Protein AF-A0A964UST4-F1 (afdb_monomer_lite)

Structure (mmCIF, N/CA/C/O backbone):
data_AF-A0A964UST4-F1
#
_entry.id   AF-A0A964UST4-F1
#
loop_
_atom_site.group_PDB
_atom_site.id
_atom_site.type_symbol
_atom_site.label_atom_id
_atom_site.label_alt_id
_atom_site.label_comp_id
_atom_site.label_asym_id
_atom_site.label_entity_id
_atom_site.label_seq_id
_atom_site.pdbx_PDB_ins_code
_atom_site.Cartn_x
_atom_site.Cartn_y
_atom_site.Cartn_z
_atom_site.occupancy
_atom_site.B_iso_or_equiv
_atom_site.auth_seq_id
_atom_site.auth_comp_id
_atom_site.auth_asym_id
_atom_site.auth_atom_id
_atom_site.pdbx_PDB_model_num
ATOM 1 N N . MET A 1 1 ? -45.784 -65.187 23.716 1.00 40.06 1 MET A N 1
ATOM 2 C CA . MET A 1 1 ? -45.275 -64.401 22.572 1.00 40.06 1 MET A CA 1
ATOM 3 C C . MET A 1 1 ? -44.966 -63.008 23.091 1.00 40.06 1 MET A C 1
ATOM 5 O O . MET A 1 1 ? -45.884 -62.306 23.484 1.00 40.06 1 MET A O 1
ATOM 9 N N . CYS A 1 2 ? -43.679 -62.703 23.253 1.00 35.38 2 CYS A N 1
ATOM 10 C CA . CYS A 1 2 ? -43.179 -61.492 23.902 1.00 35.38 2 CYS A CA 1
ATOM 11 C C . CYS A 1 2 ? -43.013 -60.397 22.839 1.00 35.38 2 CYS A C 1
ATOM 13 O O . CYS A 1 2 ? -42.283 -60.609 21.872 1.00 35.38 2 CYS A O 1
ATOM 15 N N . GLY A 1 3 ? -43.731 -59.281 22.977 1.00 37.41 3 GLY A N 1
ATOM 16 C CA . GLY A 1 3 ? -43.619 -58.128 22.085 1.00 37.41 3 GLY A CA 1
ATOM 17 C C . GLY A 1 3 ? -42.464 -57.232 22.521 1.00 37.41 3 GLY A C 1
ATOM 18 O O . GLY A 1 3 ? -42.480 -56.692 23.623 1.00 37.41 3 GLY A O 1
ATOM 19 N N . THR A 1 4 ? -41.455 -57.084 21.669 1.00 39.06 4 THR A N 1
ATOM 20 C CA . THR A 1 4 ? -40.340 -56.157 21.868 1.00 39.06 4 THR A CA 1
ATOM 21 C C . THR A 1 4 ? -40.753 -54.746 21.451 1.00 39.06 4 THR A C 1
ATOM 23 O O . THR A 1 4 ? -40.963 -54.464 20.273 1.00 39.06 4 THR A O 1
ATOM 26 N N . ALA A 1 5 ? -40.857 -53.844 22.428 1.00 39.38 5 ALA A N 1
ATOM 27 C CA . ALA A 1 5 ? -40.959 -52.410 22.192 1.00 39.38 5 ALA A CA 1
ATOM 28 C C . ALA A 1 5 ? -39.599 -51.878 21.708 1.00 39.38 5 ALA A C 1
ATOM 30 O O . ALA A 1 5 ? -38.592 -52.001 22.406 1.00 39.38 5 ALA A O 1
ATOM 31 N N . LYS A 1 6 ? -39.562 -51.303 20.502 1.00 37.41 6 LYS A N 1
ATOM 32 C CA . LYS A 1 6 ? -38.418 -50.527 20.009 1.00 37.41 6 LYS A CA 1
ATOM 33 C C . LYS A 1 6 ? -38.440 -49.159 20.690 1.00 37.41 6 LYS A C 1
ATOM 35 O O . LYS A 1 6 ? -39.370 -48.390 20.475 1.00 37.41 6 LYS A O 1
ATOM 40 N N . ALA A 1 7 ? -37.424 -48.871 21.497 1.00 38.38 7 ALA A N 1
ATOM 41 C CA . ALA A 1 7 ? -37.143 -47.520 21.957 1.00 38.38 7 ALA A CA 1
ATOM 42 C C . ALA A 1 7 ? -36.525 -46.729 20.797 1.00 38.38 7 ALA A C 1
ATOM 44 O O . ALA A 1 7 ? -35.458 -47.080 20.290 1.00 38.38 7 ALA A O 1
ATOM 45 N N . GLU A 1 8 ? -37.231 -45.697 20.354 1.00 34.53 8 GLU A N 1
ATOM 46 C CA . GLU A 1 8 ? -36.751 -44.722 19.385 1.00 34.53 8 GLU A CA 1
ATOM 47 C C . GLU A 1 8 ? -35.846 -43.733 20.130 1.00 34.53 8 GLU A C 1
ATOM 49 O O . GLU A 1 8 ? -36.298 -42.940 20.955 1.00 34.53 8 GLU A O 1
ATOM 54 N N . VAL A 1 9 ? -34.536 -43.855 19.918 1.00 36.28 9 VAL A N 1
ATOM 55 C CA . VAL A 1 9 ? -33.549 -42.928 20.475 1.00 36.28 9 VAL A CA 1
ATOM 56 C C . VAL A 1 9 ? -33.562 -41.685 19.596 1.00 36.28 9 VAL A C 1
ATOM 58 O O . VAL A 1 9 ? -33.057 -41.711 18.475 1.00 36.28 9 VAL A O 1
ATOM 61 N N . ALA A 1 10 ? -34.168 -40.608 20.094 1.00 37.19 10 ALA A N 1
ATOM 62 C CA . ALA A 1 10 ? -34.093 -39.299 19.463 1.00 37.19 10 ALA A CA 1
ATOM 63 C C . ALA A 1 10 ? -32.624 -38.850 19.423 1.00 37.19 10 ALA A C 1
ATOM 65 O O . ALA A 1 10 ? -31.990 -38.665 20.464 1.00 37.19 10 ALA A O 1
ATOM 66 N N . ALA A 1 11 ? -32.078 -38.714 18.216 1.00 34.19 11 ALA A N 1
ATOM 67 C CA . ALA A 1 11 ? -30.772 -38.118 18.002 1.00 34.19 11 ALA A CA 1
ATOM 68 C C . ALA A 1 11 ? -30.837 -36.647 18.434 1.00 34.19 11 ALA A C 1
ATOM 70 O O . ALA A 1 11 ? -31.547 -35.843 17.835 1.00 34.19 11 ALA A O 1
ATOM 71 N N . VAL A 1 12 ? -30.131 -36.309 19.511 1.00 35.19 12 VAL A N 1
ATOM 72 C CA . VAL A 1 12 ? -29.925 -34.920 19.919 1.00 35.19 12 VAL A CA 1
ATOM 73 C C . VAL A 1 12 ? -28.836 -34.358 19.011 1.00 35.19 12 VAL A C 1
ATOM 75 O O . VAL A 1 12 ? -27.665 -34.702 19.166 1.00 35.19 12 VAL A O 1
ATOM 78 N N . GLU A 1 13 ? -29.218 -33.529 18.039 1.00 42.75 13 GLU A N 1
ATOM 79 C CA . GLU A 1 13 ? -28.260 -32.716 17.288 1.00 42.75 13 GLU A CA 1
ATOM 80 C C . GLU A 1 13 ? -27.581 -31.741 18.254 1.00 42.75 13 GLU A C 1
ATOM 82 O O . GLU A 1 13 ? -28.199 -30.826 18.806 1.00 42.75 13 GLU A O 1
ATOM 87 N N . VAL A 1 14 ? -26.293 -31.971 18.501 1.00 41.44 14 VAL A N 1
ATOM 88 C CA . VAL A 1 14 ? -25.451 -31.047 19.256 1.00 41.44 14 VAL A CA 1
ATOM 89 C C . VAL A 1 14 ? -25.086 -29.914 18.306 1.00 41.44 14 VAL A C 1
ATOM 91 O O . VAL A 1 14 ? -24.285 -30.107 17.394 1.00 41.44 14 VAL A O 1
ATOM 94 N N . ALA A 1 15 ? -25.702 -28.748 18.510 1.00 51.62 15 ALA A N 1
ATOM 95 C CA . ALA A 1 15 ? -25.376 -27.537 17.764 1.00 51.62 15 ALA A CA 1
ATOM 96 C C . ALA A 1 15 ? -23.868 -27.268 17.836 1.00 51.62 15 ALA A C 1
ATOM 98 O O . ALA A 1 15 ? -23.247 -27.417 18.896 1.00 51.62 15 ALA A O 1
ATOM 99 N N . THR A 1 16 ? -23.277 -26.864 16.716 1.00 65.25 16 THR A N 1
ATOM 100 C CA . THR A 1 16 ? -21.846 -26.552 16.682 1.00 65.25 16 THR A CA 1
ATOM 101 C C . THR A 1 16 ? -21.537 -25.369 17.608 1.00 65.25 16 THR A C 1
ATOM 103 O O . THR A 1 16 ? -22.414 -24.578 17.979 1.00 65.25 16 THR A O 1
ATOM 106 N N . VAL A 1 17 ? -20.271 -25.229 18.012 1.00 62.88 17 VAL A N 1
ATOM 107 C CA . VAL A 1 17 ? -19.821 -24.078 18.817 1.00 62.88 17 VAL A CA 1
ATOM 108 C C . VAL A 1 17 ? -20.160 -22.762 18.104 1.00 62.88 17 VAL A C 1
ATOM 110 O O . VAL A 1 17 ? -20.607 -21.814 18.745 1.00 62.88 17 VAL A O 1
ATOM 113 N N . GLU A 1 18 ? -20.054 -22.739 16.775 1.00 61.19 18 GLU A N 1
ATOM 114 C CA . GLU A 1 18 ? -20.406 -21.605 15.918 1.00 61.19 18 GLU A CA 1
ATOM 115 C C . GLU A 1 18 ? -21.906 -21.276 15.947 1.00 61.19 18 GLU A C 1
ATOM 117 O O . GLU A 1 18 ? -22.286 -20.117 16.123 1.00 61.19 18 GLU A O 1
ATOM 122 N N . GLU A 1 19 ? -22.782 -22.277 15.850 1.00 64.31 19 GLU A N 1
ATOM 123 C CA . GLU A 1 19 ? -24.234 -22.081 15.948 1.00 64.31 19 GLU A CA 1
ATOM 124 C C . GLU A 1 19 ? -24.656 -21.627 17.346 1.00 64.31 19 GLU A C 1
ATOM 126 O O . GLU A 1 19 ? -25.549 -20.787 17.499 1.00 64.31 19 GLU A O 1
ATOM 131 N N . THR A 1 20 ? -23.996 -22.157 18.374 1.00 63.84 20 THR A N 1
ATOM 132 C CA . THR A 1 20 ? -24.244 -21.790 19.770 1.00 63.84 20 THR A CA 1
ATOM 133 C C . THR A 1 20 ? -23.812 -20.347 20.038 1.00 63.84 20 THR A C 1
ATOM 135 O O . THR A 1 20 ? -24.583 -19.586 20.630 1.00 63.84 20 THR A O 1
ATOM 138 N N . LEU A 1 21 ? -22.640 -19.942 19.536 1.00 63.25 21 LEU A N 1
ATOM 139 C CA . LEU A 1 21 ? -22.138 -18.566 19.590 1.00 63.25 21 LEU A CA 1
ATOM 140 C C . LEU A 1 21 ? -23.032 -17.608 18.804 1.00 63.25 21 LEU A C 1
ATOM 142 O O . LEU A 1 21 ? -23.457 -16.589 19.341 1.00 63.25 21 LEU A O 1
ATOM 146 N N . THR A 1 22 ? -23.388 -17.954 17.567 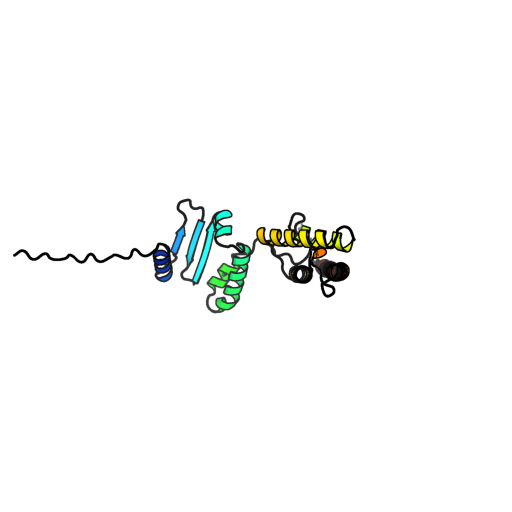1.00 65.31 22 THR A N 1
ATOM 147 C CA . THR A 1 22 ? -24.244 -17.117 16.712 1.00 65.31 22 THR A CA 1
ATOM 148 C C . THR A 1 22 ? -25.611 -16.893 17.348 1.00 65.31 22 THR A C 1
ATOM 150 O O . THR A 1 22 ? -26.147 -15.784 17.303 1.00 65.31 22 THR A O 1
ATOM 153 N N . ARG A 1 23 ? -26.174 -17.927 17.982 1.00 66.94 23 ARG A N 1
ATOM 154 C CA . ARG A 1 23 ? -27.429 -17.816 18.728 1.00 66.94 23 ARG A CA 1
ATOM 155 C C . ARG A 1 23 ? -27.289 -16.853 19.902 1.00 66.94 23 ARG A C 1
ATOM 157 O O . ARG A 1 23 ? -28.091 -15.934 19.994 1.00 66.94 23 ARG A O 1
ATOM 164 N N . HIS A 1 24 ? -26.253 -17.007 20.727 1.00 66.00 24 HIS A N 1
ATOM 165 C CA . HIS A 1 24 ? -26.025 -16.127 21.878 1.00 66.00 24 HIS A CA 1
ATOM 166 C C . HIS A 1 24 ? -25.779 -14.675 21.461 1.00 66.00 24 HIS A C 1
ATOM 168 O O . HIS A 1 24 ? -26.321 -13.772 22.088 1.00 66.00 24 HIS A O 1
ATOM 174 N N . ILE A 1 25 ? -25.049 -14.443 20.369 1.00 65.25 25 ILE A N 1
ATOM 175 C CA . ILE A 1 25 ? -24.835 -13.102 19.809 1.00 65.25 25 ILE A CA 1
ATOM 176 C C . ILE A 1 25 ? -26.165 -12.469 19.373 1.00 65.25 25 ILE A C 1
ATOM 178 O O . ILE A 1 25 ? -26.378 -11.279 19.583 1.00 65.25 25 ILE A O 1
ATOM 182 N N . ARG A 1 26 ? -27.077 -13.250 18.779 1.00 63.69 26 ARG A N 1
ATOM 183 C CA . ARG A 1 26 ? -28.372 -12.745 18.290 1.00 63.69 26 ARG A CA 1
ATOM 184 C C . ARG A 1 26 ? -29.415 -12.545 19.387 1.00 63.69 26 ARG A C 1
ATOM 186 O O . ARG A 1 26 ? -30.311 -11.729 19.200 1.00 63.69 26 ARG A O 1
ATOM 193 N N . THR A 1 27 ? -29.343 -13.306 20.477 1.00 66.38 27 THR A N 1
ATOM 194 C CA . THR A 1 27 ? -30.353 -13.290 21.549 1.00 66.38 27 THR A CA 1
ATOM 195 C C . THR A 1 27 ? -29.900 -12.565 22.812 1.00 66.38 27 THR A C 1
ATOM 197 O O . THR A 1 27 ? -30.658 -12.525 23.776 1.00 66.38 27 THR A O 1
ATOM 200 N N . ALA A 1 28 ? -28.676 -12.038 22.859 1.00 61.22 28 ALA A N 1
ATOM 201 C CA . ALA A 1 28 ? -28.192 -11.325 24.032 1.00 61.22 28 ALA A CA 1
ATOM 202 C C . ALA A 1 28 ? -28.992 -10.028 24.249 1.00 61.22 28 ALA A C 1
ATOM 204 O O . ALA A 1 28 ? -28.977 -9.124 23.417 1.00 61.22 28 ALA A O 1
ATOM 205 N N . GLU A 1 29 ? -29.661 -9.922 25.400 1.00 66.94 29 GLU A N 1
ATOM 206 C CA . GLU A 1 29 ? -30.373 -8.708 25.838 1.00 66.94 29 GLU A CA 1
ATOM 207 C C . GLU A 1 29 ? -29.419 -7.611 26.362 1.00 66.94 29 GLU A C 1
ATOM 209 O O . GLU A 1 29 ? -29.850 -6.525 26.744 1.00 66.94 29 GLU A O 1
ATOM 214 N N . GLY A 1 30 ? -28.109 -7.876 26.373 1.00 75.38 30 GLY A N 1
ATOM 215 C CA . GLY A 1 30 ? -27.072 -6.983 26.879 1.00 75.38 30 GLY A CA 1
ATOM 216 C C . GLY A 1 30 ? -25.718 -7.211 26.199 1.00 75.38 30 GLY A C 1
ATOM 217 O O . GLY A 1 30 ? -25.617 -8.030 25.284 1.00 75.38 30 GLY A O 1
ATOM 218 N N . PRO A 1 31 ? -24.667 -6.480 26.612 1.00 83.19 31 PRO A N 1
ATOM 219 C CA . PRO A 1 31 ? -23.341 -6.645 26.035 1.00 83.19 31 PRO A CA 1
ATOM 220 C C . PRO A 1 31 ? -22.804 -8.062 26.287 1.00 83.19 31 PRO A C 1
ATOM 222 O O . PRO A 1 31 ? -22.807 -8.541 27.421 1.00 83.19 31 PRO A O 1
ATOM 225 N N . LEU A 1 32 ? -22.331 -8.718 25.228 1.00 88.25 32 LEU A N 1
ATOM 226 C CA . LEU A 1 32 ? -21.769 -10.066 25.280 1.00 88.25 32 LEU A CA 1
ATOM 227 C C . LEU A 1 32 ? -20.246 -9.987 25.178 1.00 88.25 32 LEU A C 1
ATOM 229 O O . LEU A 1 32 ? -19.721 -9.555 24.153 1.00 88.25 32 LEU A O 1
ATOM 233 N N . LEU A 1 33 ? -19.548 -10.424 26.227 1.00 89.25 33 LEU A N 1
ATOM 234 C CA . LEU A 1 33 ? -18.093 -10.557 26.238 1.00 89.25 33 LEU A CA 1
ATOM 235 C C . LEU A 1 33 ? -17.700 -12.014 25.982 1.00 89.25 33 LEU A C 1
ATOM 237 O O . LEU A 1 33 ? -18.098 -12.910 26.724 1.00 89.25 33 LEU A O 1
ATOM 241 N N . ILE A 1 34 ? -16.883 -12.230 24.959 1.00 90.12 34 ILE A N 1
ATOM 242 C CA . ILE A 1 34 ? -16.237 -13.505 24.653 1.00 90.12 34 ILE A CA 1
ATOM 243 C C . ILE A 1 34 ? -14.740 -13.281 24.837 1.00 90.12 34 ILE A C 1
ATOM 245 O O . ILE A 1 34 ? -14.183 -12.389 24.208 1.00 90.12 34 ILE A O 1
ATOM 249 N N . ALA A 1 35 ? -14.090 -14.062 25.693 1.00 93.25 35 ALA A N 1
ATOM 250 C CA . ALA A 1 35 ? -12.653 -13.965 25.931 1.00 93.25 35 ALA A CA 1
ATOM 251 C C . ALA A 1 35 ? -12.004 -15.342 25.819 1.00 93.25 35 ALA A C 1
ATOM 253 O O . ALA A 1 35 ? -12.608 -16.353 26.191 1.00 93.25 35 ALA A O 1
ATOM 254 N N . LEU A 1 36 ? -10.773 -15.375 25.313 1.00 90.12 36 LEU A N 1
ATOM 255 C CA . LEU A 1 36 ? -9.953 -16.577 25.357 1.00 90.12 36 LEU A CA 1
ATOM 256 C C . LEU A 1 36 ? -9.571 -16.892 26.815 1.00 90.12 36 LEU A C 1
ATOM 258 O O . LEU A 1 36 ? -9.391 -15.963 27.608 1.00 90.12 36 LEU A O 1
ATOM 262 N N . PRO A 1 37 ? -9.430 -18.178 27.196 1.00 91.38 37 PRO A N 1
ATOM 263 C CA . PRO A 1 37 ? -9.112 -18.556 28.576 1.00 91.38 37 PRO A CA 1
ATOM 264 C C . PRO A 1 37 ? -7.801 -17.963 29.109 1.00 91.38 37 PRO A C 1
ATOM 266 O O . PRO A 1 37 ? -7.662 -17.763 30.312 1.00 91.38 37 PRO A O 1
ATOM 269 N N . ASP A 1 38 ? -6.847 -17.689 28.220 1.00 91.94 38 ASP A N 1
ATOM 270 C CA . ASP A 1 38 ? -5.546 -17.092 28.530 1.00 91.94 38 ASP A CA 1
ATOM 271 C C . ASP A 1 38 ? -5.554 -15.553 28.491 1.00 91.94 38 ASP A C 1
ATOM 273 O O . ASP A 1 38 ? -4.515 -14.930 28.699 1.00 91.94 38 ASP A O 1
ATOM 277 N N . LEU A 1 39 ? -6.716 -14.940 28.231 1.00 89.44 39 LEU A N 1
ATOM 278 C CA . LEU A 1 39 ? -6.906 -13.496 28.072 1.00 89.44 39 LEU A CA 1
ATOM 279 C C . LEU A 1 39 ? -6.047 -12.869 26.962 1.00 89.44 39 LEU A C 1
ATOM 281 O O . LEU A 1 39 ? -5.893 -11.649 26.922 1.00 89.44 39 LEU A O 1
ATOM 285 N N . SER A 1 40 ? -5.529 -13.677 26.033 1.00 92.25 40 SER A N 1
ATOM 286 C CA . SER A 1 40 ? -4.780 -13.177 24.875 1.00 92.25 40 SER A CA 1
ATOM 287 C C . SER A 1 40 ? -5.667 -12.430 23.878 1.00 92.25 40 SER A C 1
ATOM 289 O O . SER A 1 40 ? -5.159 -11.681 23.048 1.00 92.25 40 SER A O 1
ATOM 291 N N . GLY A 1 41 ? -6.989 -12.589 23.979 1.00 93.50 41 GLY A N 1
ATOM 292 C CA . GLY A 1 41 ? -7.955 -11.941 23.111 1.00 93.50 41 GLY A CA 1
ATOM 293 C C . GLY A 1 41 ? -9.363 -11.916 23.689 1.00 93.50 41 GLY A C 1
ATOM 294 O O . GLY A 1 41 ? -9.770 -12.812 24.434 1.00 93.50 41 GLY A O 1
ATOM 295 N N . ALA A 1 42 ? -10.114 -10.879 23.333 1.00 94.44 42 ALA A N 1
ATOM 296 C CA . ALA A 1 42 ? -11.497 -10.681 23.719 1.00 94.44 42 ALA A CA 1
ATOM 297 C C . ALA A 1 42 ? -12.292 -9.916 22.650 1.00 94.44 42 ALA A C 1
ATOM 299 O O . ALA A 1 42 ? -11.783 -9.012 21.985 1.00 94.44 42 ALA A O 1
ATOM 300 N N . LEU A 1 43 ? -13.573 -10.260 22.539 1.00 93.31 43 LEU A N 1
ATOM 301 C CA . LEU A 1 43 ? -14.585 -9.619 21.712 1.00 93.31 43 LEU A CA 1
ATOM 302 C C . LEU A 1 43 ? -15.757 -9.199 22.605 1.00 93.31 43 LEU A C 1
ATOM 304 O O . LEU A 1 43 ? -16.383 -10.037 23.250 1.00 93.31 43 LEU A O 1
ATOM 308 N N . LEU A 1 44 ? -16.083 -7.911 22.612 1.00 91.44 44 LEU A N 1
ATOM 309 C CA . LEU A 1 44 ? -17.258 -7.359 23.277 1.00 91.44 44 LEU A CA 1
ATOM 310 C C . LEU A 1 44 ? -18.276 -6.921 22.225 1.00 91.44 44 LEU A C 1
ATOM 312 O O . LEU A 1 44 ? -18.081 -5.897 21.575 1.00 91.44 44 LEU A O 1
ATOM 316 N N . VAL A 1 45 ? -19.374 -7.658 22.077 1.00 88.44 45 VAL A N 1
ATOM 317 C CA . VAL A 1 45 ? -20.504 -7.270 21.221 1.00 88.44 45 VAL A CA 1
ATOM 318 C C . VAL A 1 45 ? -21.437 -6.366 22.018 1.00 88.44 45 VAL A C 1
ATOM 320 O O . VAL A 1 45 ? -21.902 -6.745 23.094 1.00 88.44 45 VAL A O 1
ATOM 323 N N . THR A 1 46 ? -21.714 -5.166 21.510 1.00 84.81 46 THR A N 1
ATOM 324 C CA . THR A 1 46 ? -22.570 -4.185 22.184 1.00 84.81 46 THR A CA 1
ATOM 325 C C . THR A 1 46 ? -23.993 -4.218 21.633 1.00 84.81 46 THR A C 1
ATOM 327 O O . THR A 1 46 ? -24.235 -4.523 20.465 1.00 84.81 46 THR A O 1
ATOM 330 N N . HIS A 1 47 ? -24.956 -3.829 22.468 1.00 80.25 47 HIS A N 1
ATOM 331 C CA . HIS A 1 47 ? -26.356 -3.666 22.062 1.00 80.25 47 HIS A CA 1
ATOM 332 C C . HIS A 1 47 ? -26.565 -2.485 21.093 1.00 80.25 47 HIS A C 1
ATOM 334 O O . HIS A 1 47 ? -27.623 -2.349 20.487 1.00 80.25 47 HIS A O 1
ATOM 340 N N . GLU A 1 48 ? -25.553 -1.631 20.921 1.00 77.31 48 GLU A N 1
ATOM 341 C CA . GLU A 1 48 ? -25.590 -0.472 20.028 1.00 77.31 48 GLU A CA 1
ATOM 342 C C . GLU A 1 48 ? -25.180 -0.812 18.582 1.00 77.31 48 GLU A C 1
ATOM 344 O O . GLU A 1 48 ? -25.084 0.078 17.730 1.00 77.31 48 GLU A O 1
ATOM 349 N N . GLY A 1 49 ? -24.960 -2.099 18.288 1.00 78.38 49 GLY A N 1
ATOM 350 C CA . GLY A 1 49 ? -24.708 -2.597 16.937 1.00 78.38 49 GLY A CA 1
ATOM 351 C C . GLY A 1 49 ? -23.258 -2.452 16.476 1.00 78.38 49 GLY A C 1
ATOM 352 O O . GLY A 1 49 ? -23.011 -2.312 15.278 1.00 78.38 49 GLY A O 1
ATOM 353 N N . TYR A 1 50 ? -22.304 -2.470 17.408 1.00 85.06 50 TYR A N 1
ATOM 354 C CA . TYR A 1 50 ? -20.875 -2.580 17.115 1.00 85.06 50 TYR A CA 1
ATOM 355 C C . TYR A 1 50 ? -20.211 -3.596 18.046 1.00 85.06 50 TYR A C 1
ATOM 357 O O . TYR A 1 50 ? -20.804 -4.034 19.031 1.00 85.06 50 TYR A O 1
ATOM 365 N N . ALA A 1 51 ? -18.974 -3.974 17.738 1.00 90.12 51 ALA A N 1
ATOM 366 C CA . ALA A 1 51 ? -18.168 -4.805 18.616 1.00 90.12 51 ALA A CA 1
ATOM 367 C C . ALA A 1 51 ? -16.797 -4.167 18.853 1.00 90.12 51 ALA A C 1
ATOM 369 O O . ALA A 1 51 ? -16.280 -3.465 17.984 1.00 90.12 51 ALA A O 1
ATOM 370 N N . LEU A 1 52 ? -16.232 -4.397 20.036 1.00 91.19 52 LEU A N 1
ATOM 371 C CA . LEU A 1 52 ? -14.855 -4.053 20.368 1.00 91.19 52 LEU A CA 1
ATOM 372 C C . LEU A 1 52 ? -14.027 -5.326 20.402 1.00 91.19 52 LEU A C 1
ATOM 374 O O . LEU A 1 52 ? -14.440 -6.319 20.997 1.00 91.19 52 LEU A O 1
ATOM 378 N N . LEU A 1 53 ? -12.856 -5.268 19.788 1.00 93.12 53 LEU A N 1
ATOM 379 C CA . LEU A 1 53 ? -11.881 -6.342 19.793 1.00 93.12 53 LEU A CA 1
ATOM 380 C C . LEU A 1 53 ? -10.632 -5.852 20.531 1.00 93.12 53 LEU A C 1
ATOM 382 O O . LEU A 1 53 ? -10.184 -4.729 20.300 1.00 93.12 53 LEU A O 1
ATOM 386 N N . ALA A 1 54 ? -10.090 -6.673 21.422 1.00 92.06 54 ALA A N 1
ATOM 387 C CA . ALA A 1 54 ? -8.861 -6.385 22.152 1.00 92.06 54 ALA A CA 1
ATOM 388 C C . ALA A 1 54 ? -8.055 -7.671 22.333 1.00 92.06 54 ALA A C 1
ATOM 390 O O . ALA A 1 54 ? -8.638 -8.746 22.441 1.00 92.06 54 ALA A O 1
ATOM 391 N N . GLY A 1 55 ? -6.731 -7.576 22.390 1.00 91.62 55 GLY A N 1
ATOM 392 C CA . GLY A 1 55 ? -5.869 -8.736 22.581 1.00 91.62 55 GLY A CA 1
ATOM 393 C C . GLY A 1 55 ? -4.401 -8.417 22.348 1.00 91.62 55 GLY A C 1
ATOM 394 O O . GLY A 1 55 ? -4.020 -7.251 22.262 1.00 91.62 55 GLY A O 1
ATOM 395 N N . THR A 1 56 ? -3.595 -9.468 22.258 1.00 89.19 56 THR A N 1
ATOM 396 C CA . THR A 1 56 ? -2.204 -9.407 21.802 1.00 89.19 56 THR A CA 1
ATOM 397 C C . THR A 1 56 ? -2.136 -9.077 20.310 1.00 89.19 56 THR A C 1
ATOM 399 O O . THR A 1 56 ? -3.108 -9.296 19.586 1.00 89.19 56 THR A O 1
ATOM 402 N N . ASP A 1 57 ? -0.975 -8.618 19.834 1.00 81.69 57 ASP A N 1
ATOM 403 C CA . ASP A 1 57 ? -0.752 -8.338 18.406 1.00 81.69 57 ASP A CA 1
ATOM 404 C C . ASP A 1 57 ? -1.081 -9.566 17.547 1.00 81.69 57 ASP A C 1
ATOM 406 O O . ASP A 1 57 ? -1.893 -9.486 16.634 1.00 81.69 57 ASP A O 1
ATOM 410 N N . ALA A 1 58 ? -0.598 -10.747 17.951 1.00 85.38 58 ALA A N 1
ATOM 411 C CA . ALA A 1 58 ? -0.911 -12.001 17.270 1.00 85.38 58 ALA A CA 1
ATOM 412 C C . ALA A 1 58 ? -2.424 -12.271 17.186 1.00 85.38 58 ALA A C 1
ATOM 414 O O . ALA A 1 58 ? -2.910 -12.732 16.156 1.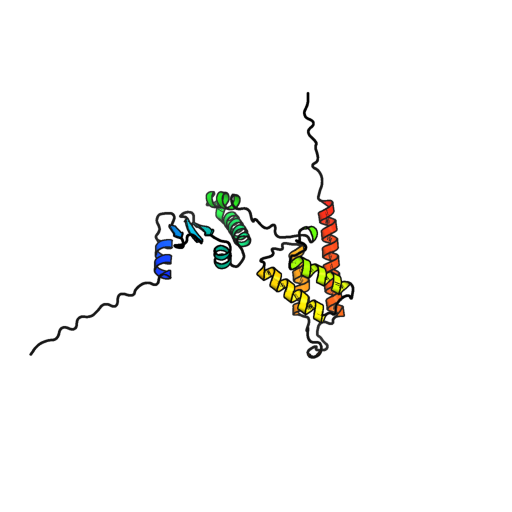00 85.38 58 ALA A O 1
ATOM 415 N N . PHE A 1 59 ? -3.192 -11.992 18.242 1.00 90.00 59 PHE A N 1
ATOM 416 C CA . PHE A 1 59 ? -4.645 -12.167 18.212 1.00 90.00 59 PHE A CA 1
ATOM 417 C C . PHE A 1 59 ? -5.329 -11.159 17.278 1.00 90.00 59 PHE A C 1
ATOM 419 O O . PHE A 1 59 ? -6.242 -11.531 16.532 1.00 90.00 59 PHE A O 1
ATOM 426 N N . LEU A 1 60 ? -4.896 -9.896 17.309 1.00 86.62 60 LEU A N 1
ATOM 427 C CA . LEU A 1 60 ? -5.439 -8.836 16.462 1.00 86.62 60 LEU A CA 1
ATOM 428 C C . LEU A 1 60 ? -5.126 -9.078 14.981 1.00 86.62 60 LEU A C 1
ATOM 430 O O . LEU A 1 60 ? -6.042 -8.954 14.172 1.00 86.62 60 LEU A O 1
ATOM 434 N N . ASP A 1 61 ? -3.916 -9.523 14.642 1.00 80.81 61 ASP A N 1
ATOM 435 C CA . ASP A 1 61 ? -3.505 -9.843 13.266 1.00 80.81 61 ASP A CA 1
ATOM 436 C C . ASP A 1 61 ? -4.371 -10.954 12.652 1.00 80.81 61 ASP A C 1
ATOM 438 O O . ASP A 1 61 ? -4.784 -10.876 11.496 1.00 80.81 61 ASP A O 1
ATOM 442 N N . HIS A 1 62 ? -4.725 -11.975 13.442 1.00 86.31 62 HIS A N 1
ATOM 443 C CA . HIS A 1 62 ? -5.609 -13.053 12.980 1.00 86.31 62 HIS A CA 1
ATOM 444 C C . HIS A 1 62 ? -7.078 -12.621 12.889 1.00 86.31 62 HIS A C 1
ATOM 446 O O . HIS A 1 62 ? -7.826 -13.117 12.047 1.00 86.31 62 HIS A O 1
ATOM 452 N N . SER A 1 63 ? -7.511 -11.729 13.778 1.00 87.88 63 SER A N 1
ATOM 453 C CA . SER A 1 63 ? -8.913 -11.311 13.884 1.00 87.88 63 SER A CA 1
ATOM 454 C C . SER A 1 63 ? -9.265 -10.163 12.936 1.00 87.88 63 SER A C 1
ATOM 456 O O . SER A 1 63 ? -10.427 -9.995 12.563 1.00 87.88 63 SER A O 1
ATOM 458 N N . VAL A 1 64 ? -8.271 -9.362 12.556 1.00 87.00 64 VAL A N 1
ATOM 459 C CA . VAL A 1 64 ? -8.386 -8.221 11.652 1.00 87.00 64 VAL A CA 1
ATOM 460 C C . VAL A 1 64 ? -7.289 -8.352 10.591 1.00 87.00 64 VAL A C 1
ATOM 462 O O . VAL A 1 64 ? -6.276 -7.662 10.667 1.00 87.00 64 VAL A O 1
ATOM 465 N N . PRO A 1 65 ? -7.485 -9.206 9.570 1.00 72.56 65 PRO A N 1
ATOM 466 C CA . PRO A 1 65 ? -6.434 -9.554 8.608 1.00 72.56 65 PRO A CA 1
ATOM 467 C C . PRO A 1 65 ? -5.972 -8.377 7.737 1.00 72.56 65 PRO A C 1
ATOM 469 O O . PRO A 1 65 ? -4.958 -8.461 7.059 1.00 72.56 65 PRO A O 1
ATOM 472 N N . GLU A 1 66 ? -6.723 -7.276 7.723 1.00 72.31 66 GLU A N 1
ATOM 473 C CA . GLU A 1 66 ? -6.364 -6.042 7.018 1.00 72.31 66 GLU A CA 1
ATOM 474 C C . GLU A 1 66 ? -5.692 -5.003 7.943 1.00 72.31 66 GLU A C 1
ATOM 476 O O . GLU A 1 66 ? -5.432 -3.873 7.523 1.00 72.31 66 GLU A O 1
ATOM 481 N N . GLY A 1 67 ? -5.457 -5.370 9.206 1.00 79.75 67 GLY A N 1
ATOM 482 C CA . GLY A 1 67 ? -4.895 -4.536 10.263 1.00 79.75 67 GLY A CA 1
ATOM 483 C C . GLY A 1 67 ? -5.940 -3.742 11.058 1.00 79.75 67 GLY A C 1
ATOM 484 O O . GLY A 1 67 ? -6.949 -3.255 10.530 1.00 79.75 67 GLY A O 1
ATOM 485 N N . THR A 1 68 ? -5.660 -3.540 12.350 1.00 83.25 68 THR A N 1
ATOM 486 C CA . THR A 1 68 ? -6.480 -2.754 13.301 1.00 83.25 68 THR A CA 1
ATOM 487 C C . THR A 1 68 ? -6.851 -1.378 12.749 1.00 83.25 68 THR A C 1
ATOM 489 O O . THR A 1 68 ? -7.966 -0.880 12.893 1.00 83.25 68 THR A O 1
ATOM 492 N N . ASP A 1 69 ? -5.915 -0.781 12.035 1.00 80.81 69 ASP A N 1
ATOM 493 C CA . ASP A 1 69 ? -6.000 0.557 11.490 1.00 80.81 69 ASP A CA 1
ATOM 494 C C . ASP A 1 69 ? -7.010 0.694 10.343 1.00 80.81 69 ASP A C 1
ATOM 496 O O . ASP A 1 69 ? -7.718 1.706 10.215 1.00 80.81 69 ASP A O 1
ATOM 500 N N . LYS A 1 70 ? -7.108 -0.342 9.505 1.00 79.50 70 LYS A N 1
ATOM 501 C CA . LYS A 1 70 ? -8.139 -0.459 8.474 1.00 79.50 70 LYS A CA 1
ATOM 502 C C . LYS A 1 70 ? -9.505 -0.670 9.113 1.00 79.50 70 LYS A C 1
ATOM 504 O O . LYS A 1 70 ? -10.433 0.055 8.753 1.00 79.50 70 LYS A O 1
ATOM 509 N N . ALA A 1 71 ? -9.607 -1.537 10.122 1.00 87.06 71 ALA A N 1
ATOM 510 C CA . ALA A 1 71 ? -10.851 -1.714 10.870 1.00 87.06 71 ALA A CA 1
ATOM 511 C C . ALA A 1 71 ? -11.337 -0.408 11.519 1.00 87.06 71 ALA A C 1
ATOM 513 O O . ALA A 1 71 ? -12.519 -0.079 11.404 1.00 87.06 71 ALA A O 1
ATOM 514 N N . ILE A 1 72 ? -10.442 0.392 12.114 1.00 88.56 72 ILE A N 1
ATOM 515 C CA . ILE A 1 72 ? -10.793 1.716 12.654 1.00 88.56 72 ILE A CA 1
ATOM 516 C C . ILE A 1 72 ? -11.314 2.632 11.539 1.00 88.56 72 ILE A C 1
ATOM 518 O O . ILE A 1 72 ? -12.353 3.274 11.703 1.00 88.56 72 ILE A O 1
ATOM 522 N N . VAL A 1 73 ? -10.633 2.708 10.390 1.00 85.44 73 VAL A N 1
ATOM 523 C CA . VAL A 1 73 ? -11.069 3.560 9.267 1.00 85.44 73 VAL A CA 1
ATOM 524 C C . VAL A 1 73 ? -12.427 3.126 8.713 1.00 85.44 73 VAL A C 1
ATOM 526 O O . VAL A 1 73 ? -13.300 3.975 8.500 1.00 85.44 73 VAL A O 1
ATOM 529 N N . ASP A 1 74 ? -12.636 1.831 8.506 1.00 87.00 74 ASP A N 1
ATOM 530 C CA . ASP A 1 74 ? -13.891 1.305 7.972 1.00 87.00 74 ASP A CA 1
ATOM 531 C C . ASP A 1 74 ? -15.037 1.467 8.978 1.00 87.00 74 ASP A C 1
ATOM 533 O O . ASP A 1 74 ? -16.139 1.879 8.592 1.00 87.00 74 ASP A O 1
ATOM 537 N N . PHE A 1 75 ? -14.766 1.307 10.277 1.00 90.19 75 PHE A N 1
ATOM 538 C CA . PHE A 1 75 ? -15.715 1.644 11.335 1.00 90.19 75 PHE A CA 1
ATOM 539 C C . PHE A 1 75 ? -16.061 3.138 11.341 1.00 90.19 75 PHE A C 1
ATOM 541 O O . PHE A 1 75 ? -17.238 3.496 11.400 1.00 90.19 75 PHE A O 1
ATOM 548 N N . ARG A 1 76 ? -15.080 4.038 11.189 1.00 89.19 76 ARG A N 1
ATOM 549 C CA . ARG A 1 76 ? -15.332 5.487 11.076 1.00 89.19 76 ARG A CA 1
ATOM 550 C C . ARG A 1 76 ? -16.189 5.822 9.855 1.00 89.19 76 ARG A C 1
ATOM 552 O O . ARG A 1 76 ? -17.101 6.643 9.962 1.00 89.19 76 ARG A O 1
ATOM 559 N N . ARG A 1 77 ? -15.949 5.182 8.703 1.00 87.88 77 ARG A N 1
ATOM 560 C CA . ARG A 1 77 ? -16.792 5.329 7.499 1.00 87.88 77 ARG A CA 1
ATOM 561 C C . ARG A 1 77 ? -18.211 4.824 7.745 1.00 87.88 77 ARG A C 1
ATOM 563 O O . ARG A 1 77 ? -19.175 5.476 7.339 1.00 87.88 77 ARG A O 1
ATOM 570 N N . TYR A 1 78 ? -18.360 3.687 8.419 1.00 87.38 78 TYR A N 1
ATOM 571 C CA . TYR A 1 78 ? -19.662 3.164 8.825 1.00 87.38 78 TYR A CA 1
ATOM 572 C C . TYR A 1 78 ? -20.388 4.131 9.772 1.00 87.38 78 TYR A C 1
ATOM 574 O O . TYR A 1 78 ? -21.513 4.538 9.481 1.00 87.38 78 TYR A O 1
ATOM 582 N N . ALA A 1 79 ? -19.729 4.597 10.832 1.00 89.06 79 ALA A N 1
ATOM 583 C CA . ALA A 1 79 ? -20.274 5.569 11.775 1.00 89.06 79 ALA A CA 1
ATOM 584 C C . ALA A 1 79 ? -20.601 6.916 11.107 1.00 89.06 79 ALA A C 1
ATOM 586 O O . ALA A 1 79 ? -21.576 7.566 11.474 1.00 89.06 79 ALA A O 1
ATOM 587 N N . ALA A 1 80 ? -19.857 7.341 10.083 1.00 85.56 80 ALA A N 1
ATOM 588 C CA . ALA A 1 80 ? -20.190 8.541 9.317 1.00 85.56 80 ALA A CA 1
ATOM 589 C C . ALA A 1 80 ? -21.490 8.383 8.508 1.00 85.56 80 ALA A C 1
ATOM 591 O O . ALA A 1 80 ? -22.282 9.327 8.450 1.00 85.56 80 ALA A O 1
ATOM 592 N N . ARG A 1 81 ? -21.732 7.198 7.925 1.00 84.12 81 ARG A N 1
ATOM 593 C CA . ARG A 1 81 ? -22.960 6.885 7.172 1.00 84.12 81 ARG A CA 1
ATOM 594 C C . ARG A 1 81 ? -24.169 6.674 8.085 1.00 84.12 81 ARG A C 1
ATOM 596 O O . ARG A 1 81 ? -25.247 7.192 7.805 1.00 84.12 81 ARG A O 1
ATOM 603 N N . THR A 1 82 ? -23.989 5.940 9.180 1.00 81.12 82 THR A N 1
ATOM 604 C CA . THR A 1 82 ? -25.082 5.466 10.047 1.00 81.12 82 THR A CA 1
ATOM 605 C C . THR A 1 82 ? -25.314 6.372 11.264 1.00 81.12 82 THR A C 1
ATOM 607 O O . THR A 1 82 ? -26.430 6.466 11.777 1.00 81.12 82 THR A O 1
ATOM 610 N N . GLY A 1 83 ? -24.293 7.111 11.703 1.00 66.00 83 GLY A N 1
ATOM 611 C CA . GLY A 1 83 ? -24.269 7.855 12.968 1.00 66.00 83 GLY A CA 1
ATOM 612 C C . GLY A 1 83 ? -25.238 9.032 13.070 1.00 66.00 83 GLY A C 1
ATOM 613 O O . GLY A 1 83 ? -25.470 9.517 14.171 1.00 66.00 83 GLY A O 1
ATOM 614 N N . ARG A 1 84 ? -25.899 9.451 11.977 1.00 68.38 84 ARG A N 1
ATOM 615 C CA . ARG A 1 84 ? -27.042 10.385 12.076 1.00 68.38 84 ARG A CA 1
ATOM 616 C C . ARG A 1 84 ? -28.180 9.823 12.937 1.00 68.38 84 ARG A C 1
ATOM 618 O O . ARG A 1 84 ? -28.943 10.601 13.493 1.00 68.38 84 ARG A O 1
ATOM 625 N N . ARG A 1 85 ? -28.305 8.494 13.024 1.00 73.88 85 ARG A N 1
ATOM 626 C CA . ARG A 1 85 ? -29.330 7.796 13.818 1.00 73.88 85 ARG A CA 1
ATOM 627 C C . ARG A 1 85 ? -28.804 7.233 15.141 1.00 73.88 85 ARG A C 1
ATOM 629 O O . ARG A 1 85 ? -29.608 6.796 15.952 1.00 73.88 85 ARG A O 1
ATOM 636 N N . ASN A 1 86 ? -27.488 7.234 15.356 1.00 78.50 86 ASN A N 1
ATOM 637 C CA . ASN A 1 86 ? -26.861 6.714 16.569 1.00 78.50 86 ASN A CA 1
ATOM 638 C C . ASN A 1 86 ? -25.620 7.565 16.924 1.00 78.50 86 ASN A C 1
ATOM 640 O O . ASN A 1 86 ? -24.543 7.344 16.359 1.00 78.50 86 ASN A O 1
ATOM 644 N N . PRO A 1 87 ? -25.764 8.548 17.834 1.00 83.38 87 PRO A N 1
ATOM 645 C CA . PRO A 1 87 ? -24.666 9.408 18.273 1.00 83.38 87 PRO A CA 1
ATOM 646 C C . PRO A 1 87 ? -23.532 8.650 18.970 1.00 83.38 87 PRO A C 1
ATOM 648 O O . PRO A 1 87 ? -22.377 9.066 18.861 1.00 83.38 87 PRO A O 1
ATOM 651 N N . THR A 1 88 ? -23.823 7.533 19.642 1.00 85.69 88 THR A N 1
ATOM 652 C CA . THR A 1 88 ? -22.799 6.765 20.357 1.00 85.69 88 THR A CA 1
ATOM 653 C C . THR A 1 88 ? -21.801 6.132 19.394 1.00 85.69 88 THR A C 1
ATOM 655 O O . THR A 1 88 ? -20.598 6.224 19.624 1.00 85.69 88 THR A O 1
ATOM 658 N N . LEU A 1 89 ? -22.253 5.625 18.237 1.00 87.44 89 LEU A N 1
ATOM 659 C CA . LEU A 1 89 ? -21.346 5.145 17.182 1.00 87.44 89 LEU A CA 1
ATOM 660 C C . LEU A 1 89 ? -20.357 6.225 16.733 1.00 87.44 89 LEU A C 1
ATOM 662 O O . LEU A 1 89 ? -19.194 5.928 16.466 1.00 87.44 89 LEU A O 1
ATOM 666 N N . ARG A 1 90 ? -20.807 7.484 16.651 1.00 85.19 90 ARG A N 1
ATOM 667 C CA . ARG A 1 90 ? -19.942 8.616 16.303 1.00 85.19 90 ARG A CA 1
ATOM 668 C C . ARG A 1 90 ? -18.914 8.877 17.406 1.00 85.19 90 ARG A C 1
ATOM 670 O O . ARG A 1 90 ? -17.737 9.008 17.095 1.00 85.19 90 ARG A O 1
ATOM 677 N N . ALA A 1 91 ? -19.349 8.898 18.667 1.00 87.56 91 ALA A N 1
ATOM 678 C CA . ALA A 1 91 ? -18.475 9.116 19.818 1.00 87.56 91 ALA A CA 1
ATOM 679 C C . ALA A 1 91 ? -17.393 8.029 19.941 1.00 87.56 91 ALA A C 1
ATOM 681 O O . ALA A 1 91 ? -16.219 8.349 20.110 1.00 87.56 91 ALA A O 1
ATOM 682 N N . VAL A 1 92 ? -17.765 6.757 19.771 1.00 89.56 92 VAL A N 1
ATOM 683 C CA . VAL A 1 92 ? -16.821 5.628 19.764 1.00 89.56 92 VAL A CA 1
ATOM 684 C C . VAL A 1 92 ? -15.857 5.746 18.587 1.00 89.56 92 VAL A C 1
ATOM 686 O O . VAL A 1 92 ? -14.648 5.650 18.770 1.00 89.56 92 VAL A O 1
ATOM 689 N N . ALA A 1 93 ? -16.363 6.021 17.382 1.00 88.31 93 ALA A N 1
ATOM 690 C CA . ALA A 1 93 ? -15.519 6.195 16.204 1.00 88.31 93 ALA A CA 1
ATOM 691 C C . ALA A 1 93 ? -14.502 7.333 16.376 1.00 88.31 93 ALA A C 1
ATOM 693 O O . ALA A 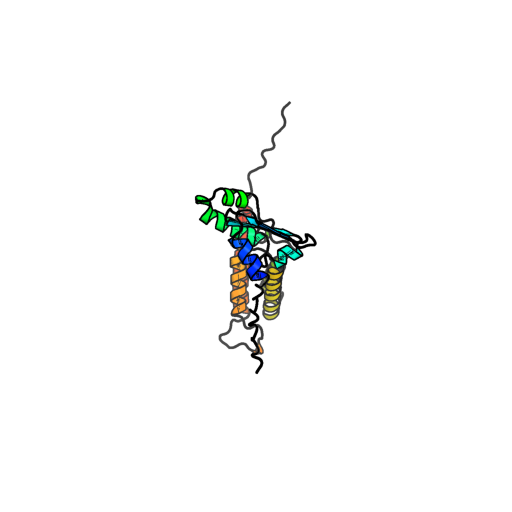1 93 ? -13.396 7.242 15.852 1.00 88.31 93 ALA A O 1
ATOM 694 N N . ASP A 1 94 ? -14.857 8.395 17.101 1.00 86.19 94 ASP A N 1
ATOM 695 C CA . ASP A 1 94 ? -13.957 9.507 17.401 1.00 86.19 94 ASP A CA 1
ATOM 696 C C . ASP A 1 94 ? -12.956 9.208 18.527 1.00 86.19 94 ASP A C 1
ATOM 698 O O . ASP A 1 94 ? -11.865 9.785 18.506 1.00 86.19 94 ASP A O 1
ATOM 702 N N . ALA A 1 95 ? -13.275 8.278 19.434 1.00 87.31 95 ALA A N 1
ATOM 703 C CA . ALA A 1 95 ? -12.376 7.805 20.487 1.00 87.31 95 ALA A CA 1
ATOM 704 C C . ALA A 1 95 ? -11.225 6.933 19.952 1.00 87.31 95 ALA A C 1
ATOM 706 O O . ALA A 1 95 ? -10.125 6.978 20.499 1.00 87.31 95 ALA A O 1
ATOM 707 N N . PHE A 1 96 ? -11.444 6.189 18.862 1.00 82.62 96 PHE A N 1
ATOM 708 C CA . PHE A 1 96 ? -10.405 5.386 18.212 1.00 82.62 96 PHE A CA 1
ATOM 709 C C . PHE A 1 96 ? -9.809 6.126 17.005 1.00 82.62 96 PHE A C 1
ATOM 711 O O . PHE A 1 96 ? -10.473 6.401 15.996 1.00 82.62 96 PHE A O 1
ATOM 718 N N . ARG A 1 97 ? -8.524 6.471 17.113 1.00 74.12 97 ARG A N 1
ATOM 719 C CA . ARG A 1 97 ? -7.726 7.045 16.023 1.00 74.12 97 ARG A CA 1
ATOM 720 C C . ARG A 1 97 ? -6.853 5.938 15.429 1.00 74.12 97 ARG A C 1
ATOM 722 O O . ARG A 1 97 ? -6.275 5.193 16.214 1.00 74.12 97 ARG A O 1
ATOM 729 N N . PRO A 1 98 ? -6.745 5.837 14.093 1.00 75.12 98 PRO A N 1
ATOM 730 C CA . PRO A 1 98 ? -5.734 4.988 13.477 1.00 75.12 98 PRO A CA 1
ATOM 731 C C . PRO A 1 98 ? -4.349 5.366 14.023 1.00 75.12 98 PRO A C 1
ATOM 733 O O . PRO A 1 98 ? -4.035 6.560 14.104 1.00 75.12 98 PRO A O 1
ATOM 736 N N . SER A 1 99 ? -3.578 4.372 14.455 1.00 62.25 99 SER A N 1
ATOM 737 C CA . SER A 1 99 ? -2.213 4.528 14.951 1.00 62.25 99 SER A CA 1
ATOM 738 C C . SER A 1 99 ? -1.237 4.807 13.814 1.00 62.25 99 SER A C 1
ATOM 740 O O . SER A 1 99 ? -0.314 5.599 14.007 1.00 62.25 99 SER A O 1
ATOM 742 N N . GLU A 1 100 ? -1.461 4.232 12.627 1.00 58.97 100 GLU A N 1
ATOM 743 C CA . GLU A 1 100 ? -0.587 4.417 11.472 1.00 58.97 100 GLU A CA 1
ATOM 744 C C . GLU A 1 100 ? -1.175 5.398 10.456 1.00 58.97 100 GLU A C 1
ATOM 746 O O . GLU A 1 100 ? -2.253 5.250 9.870 1.00 58.97 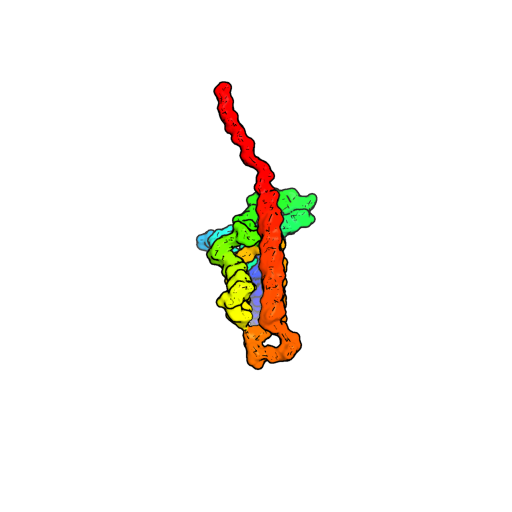100 GLU A O 1
ATOM 751 N N . TRP A 1 101 ? -0.436 6.480 10.240 1.00 63.06 101 TRP A N 1
ATOM 752 C CA . TRP A 1 101 ? -0.799 7.476 9.251 1.00 63.06 101 TRP A CA 1
ATOM 753 C C . TRP A 1 101 ? -0.526 6.900 7.871 1.00 63.06 101 TRP A C 1
ATOM 755 O O . TRP A 1 101 ? 0.627 6.834 7.462 1.00 63.06 101 TRP A O 1
ATOM 765 N N . ALA A 1 102 ? -1.582 6.536 7.141 1.00 79.44 102 ALA A N 1
ATOM 766 C CA . ALA A 1 102 ? -1.448 6.160 5.740 1.00 79.44 102 ALA A CA 1
ATOM 767 C C . ALA A 1 102 ? -0.640 7.233 4.983 1.00 79.44 102 ALA A C 1
ATOM 769 O O . ALA A 1 102 ? -1.038 8.411 4.941 1.00 79.44 102 ALA A O 1
ATOM 770 N N . TRP A 1 103 ? 0.501 6.831 4.425 1.00 86.81 103 TRP A N 1
ATOM 771 C CA . TRP A 1 103 ? 1.455 7.733 3.794 1.00 86.81 103 TRP A CA 1
ATOM 772 C C . TRP A 1 103 ? 0.875 8.259 2.484 1.00 86.81 103 TRP A C 1
ATOM 774 O O . TRP A 1 103 ? 0.426 7.494 1.631 1.00 86.81 103 TRP A O 1
ATOM 784 N N . ALA A 1 104 ? 0.855 9.583 2.332 1.00 84.81 104 ALA A N 1
ATOM 785 C CA . ALA A 1 104 ? 0.470 10.240 1.078 1.00 84.81 104 ALA A CA 1
ATOM 786 C C . ALA A 1 104 ? 1.650 10.795 0.301 1.00 84.81 104 ALA A C 1
ATOM 788 O O . ALA A 1 104 ? 1.495 11.163 -0.859 1.00 84.81 104 ALA A O 1
ATOM 789 N N . SER A 1 105 ? 2.799 10.933 0.953 1.00 85.62 105 SER A N 1
ATOM 790 C CA . SER A 1 105 ? 3.997 11.494 0.353 1.00 85.62 105 SER A CA 1
ATOM 791 C C . SER A 1 105 ? 5.197 10.634 0.693 1.00 85.62 105 SER A C 1
ATOM 793 O O . SER A 1 105 ? 5.269 10.034 1.765 1.00 85.62 105 SER A O 1
ATOM 795 N N . THR A 1 106 ? 6.172 10.631 -0.208 1.00 88.56 106 THR A N 1
ATOM 796 C CA . THR A 1 106 ? 7.441 9.915 -0.035 1.00 88.56 106 THR A CA 1
ATOM 797 C C . THR A 1 106 ? 8.174 10.342 1.238 1.00 88.56 106 THR A C 1
ATOM 799 O O . THR A 1 106 ? 8.771 9.515 1.908 1.00 88.56 106 THR A O 1
ATOM 802 N N . SER A 1 107 ? 8.046 11.608 1.650 1.00 86.25 107 SER A N 1
ATOM 803 C CA . SER A 1 107 ? 8.642 12.133 2.888 1.00 86.25 107 SER A CA 1
ATOM 804 C C . SER A 1 107 ? 8.080 11.528 4.182 1.00 86.25 107 SER A C 1
ATOM 806 O O . SER A 1 107 ? 8.645 11.760 5.245 1.00 86.25 107 SER A O 1
ATOM 808 N N . GLN A 1 108 ? 6.931 10.851 4.120 1.00 83.62 108 GLN A N 1
ATOM 809 C CA . GLN A 1 108 ? 6.313 10.173 5.266 1.00 83.62 108 GLN A CA 1
ATOM 810 C C . GLN A 1 108 ? 6.712 8.699 5.348 1.00 83.62 108 GLN A C 1
ATOM 812 O O . GLN A 1 108 ? 6.510 8.081 6.388 1.00 83.62 108 GLN A O 1
ATOM 817 N N . VAL A 1 109 ? 7.251 8.149 4.259 1.00 87.44 109 VAL A N 1
ATOM 818 C CA . VAL A 1 109 ? 7.598 6.737 4.145 1.00 87.44 109 VAL A CA 1
ATOM 819 C C . VAL A 1 109 ? 8.805 6.445 5.030 1.00 87.44 109 VAL A C 1
ATOM 821 O O . VAL A 1 109 ? 9.838 7.108 4.926 1.00 87.44 109 VAL A O 1
ATOM 824 N N . ALA A 1 110 ? 8.673 5.449 5.906 1.00 86.44 110 ALA A N 1
ATOM 825 C CA . ALA A 1 110 ? 9.769 5.025 6.767 1.00 86.44 110 ALA A CA 1
ATOM 826 C C . ALA A 1 110 ? 10.914 4.421 5.919 1.00 86.44 110 ALA A C 1
ATOM 828 O O . ALA A 1 110 ? 10.623 3.598 5.046 1.00 86.44 110 ALA A O 1
ATOM 829 N N . PRO A 1 111 ? 12.194 4.784 6.137 1.00 87.12 111 PRO A N 1
ATOM 830 C CA . PRO A 1 111 ? 13.312 4.354 5.284 1.00 87.12 111 PRO A CA 1
ATOM 831 C C . PRO A 1 111 ? 13.482 2.832 5.135 1.00 87.12 111 PRO A C 1
ATOM 833 O O . PRO A 1 111 ? 13.927 2.354 4.098 1.00 87.12 111 PRO A O 1
ATOM 836 N N . GLU A 1 112 ? 13.121 2.070 6.161 1.00 89.12 112 GLU A N 1
ATOM 837 C CA . GLU A 1 112 ? 13.211 0.606 6.234 1.00 89.12 112 GLU A CA 1
ATOM 838 C C . GLU A 1 112 ? 11.940 -0.131 5.767 1.00 89.12 112 GLU A C 1
ATOM 840 O O . GLU A 1 112 ? 11.859 -1.366 5.832 1.00 89.12 112 GLU A O 1
ATOM 845 N N . SER A 1 113 ? 10.937 0.618 5.305 1.00 91.56 113 SER A N 1
ATOM 846 C CA . SER A 1 113 ? 9.679 0.068 4.800 1.00 91.56 113 SER A CA 1
ATOM 847 C C . SER A 1 113 ? 9.843 -0.600 3.432 1.00 91.56 113 SER A C 1
ATOM 849 O O . SER A 1 113 ? 10.736 -0.292 2.637 1.00 91.56 113 SER A O 1
ATOM 851 N N . ALA A 1 114 ? 8.935 -1.515 3.120 1.00 94.44 114 ALA A N 1
ATOM 852 C CA . ALA A 1 114 ? 8.843 -2.124 1.804 1.00 94.44 114 ALA A CA 1
ATOM 853 C C . ALA A 1 114 ? 8.405 -1.109 0.734 1.00 94.44 114 ALA A C 1
ATOM 855 O O . ALA A 1 114 ? 8.819 -1.206 -0.423 1.00 94.44 114 ALA A O 1
ATOM 856 N N . THR A 1 115 ? 7.626 -0.093 1.110 1.00 95.25 115 THR A N 1
ATOM 857 C CA . THR A 1 115 ? 7.315 1.065 0.261 1.00 95.25 115 THR A CA 1
ATOM 858 C C . THR A 1 115 ? 8.568 1.881 -0.058 1.00 95.25 115 THR A C 1
ATOM 860 O O . THR A 1 115 ? 8.760 2.242 -1.217 1.00 95.25 115 THR A O 1
ATOM 863 N N . ALA A 1 116 ? 9.461 2.129 0.908 1.00 95.50 116 ALA A N 1
ATOM 864 C CA . ALA A 1 116 ? 10.740 2.791 0.629 1.00 95.50 116 ALA A CA 1
ATOM 865 C C . ALA A 1 116 ? 11.570 1.988 -0.377 1.00 95.50 116 ALA A C 1
ATOM 867 O O . ALA A 1 116 ? 12.102 2.559 -1.325 1.00 95.50 116 ALA A O 1
ATOM 868 N N . ASN A 1 117 ? 11.593 0.660 -0.242 1.00 97.94 117 ASN A N 1
ATOM 869 C CA . ASN A 1 117 ? 12.265 -0.207 -1.207 1.00 97.94 117 ASN A CA 1
ATOM 870 C C . ASN A 1 117 ? 11.649 -0.113 -2.619 1.00 97.94 117 ASN A C 1
ATOM 872 O O . ASN A 1 117 ? 12.385 -0.010 -3.597 1.00 97.94 117 ASN A O 1
ATOM 876 N N . GLN A 1 118 ? 10.314 -0.082 -2.748 1.00 98.06 118 GLN A N 1
ATOM 877 C CA . GLN A 1 118 ? 9.647 0.152 -4.042 1.00 98.06 118 GLN A CA 1
ATOM 878 C C . GLN A 1 118 ? 10.101 1.473 -4.684 1.00 98.06 118 GLN A C 1
ATOM 880 O O . GLN A 1 118 ? 10.398 1.499 -5.878 1.00 98.06 118 GLN A O 1
ATOM 885 N N . LEU A 1 119 ? 10.198 2.549 -3.897 1.00 97.62 119 LEU A N 1
ATOM 886 C CA . LEU A 1 119 ? 10.647 3.862 -4.371 1.00 97.62 119 LEU A CA 1
ATOM 887 C C . LEU A 1 119 ? 12.121 3.844 -4.803 1.00 97.62 119 LEU A C 1
ATOM 889 O O . LEU A 1 119 ? 12.443 4.309 -5.893 1.00 97.62 119 LEU A O 1
ATOM 893 N N . SER A 1 120 ? 13.008 3.243 -4.007 1.00 97.81 120 SER A N 1
ATOM 894 C CA . SER A 1 120 ? 14.428 3.113 -4.361 1.00 97.81 120 SER A CA 1
ATOM 895 C C . SER A 1 120 ? 14.652 2.262 -5.614 1.00 97.81 120 SER A C 1
ATOM 897 O O . SER A 1 120 ? 15.544 2.559 -6.404 1.00 97.81 120 SER A O 1
ATOM 899 N N . LEU A 1 121 ? 13.833 1.230 -5.836 1.00 98.50 121 LEU A N 1
ATOM 900 C CA . LEU A 1 121 ? 13.873 0.430 -7.062 1.00 98.50 121 LEU A CA 1
ATOM 901 C C . LEU A 1 121 ? 13.444 1.240 -8.289 1.00 98.50 121 LEU A C 1
ATOM 903 O O . LEU A 1 121 ? 14.058 1.095 -9.342 1.00 98.50 121 LEU A O 1
ATOM 907 N N . MET A 1 122 ? 12.432 2.106 -8.160 1.00 98.25 122 MET A N 1
ATOM 908 C CA . MET A 1 122 ? 12.050 3.024 -9.239 1.00 98.25 122 MET A CA 1
ATOM 909 C C . MET A 1 122 ? 13.195 3.985 -9.571 1.00 98.25 122 MET A C 1
ATOM 911 O O . MET A 1 122 ? 13.528 4.149 -10.741 1.00 98.25 122 MET A O 1
ATOM 915 N N . GLU A 1 123 ? 13.840 4.575 -8.562 1.00 97.31 123 GLU A N 1
ATOM 916 C CA . GLU A 1 123 ? 15.000 5.453 -8.760 1.00 97.31 123 GLU A CA 1
ATOM 917 C C . GLU A 1 123 ? 16.151 4.716 -9.456 1.00 97.31 123 GLU A C 1
ATOM 919 O O . GLU A 1 123 ? 16.631 5.170 -10.497 1.00 97.31 123 GLU A O 1
ATOM 924 N N . ALA A 1 124 ? 16.544 3.549 -8.938 1.00 97.75 124 ALA A N 1
ATOM 925 C CA . ALA A 1 124 ? 17.607 2.731 -9.515 1.00 97.75 124 ALA A CA 1
ATOM 926 C C . ALA A 1 124 ? 17.295 2.315 -10.956 1.00 97.75 124 ALA A C 1
ATOM 928 O O . ALA A 1 124 ? 18.184 2.357 -11.803 1.00 97.75 124 ALA A O 1
ATOM 929 N N . PHE A 1 125 ? 16.043 1.952 -11.249 1.00 98.19 125 PHE A N 1
ATOM 930 C CA . PHE A 1 125 ? 15.627 1.613 -12.602 1.00 98.19 125 PHE A CA 1
ATOM 931 C C . PHE A 1 125 ? 15.711 2.837 -13.509 1.00 98.19 125 PHE A C 1
ATOM 933 O O . PHE A 1 125 ? 16.434 2.796 -14.488 1.00 98.19 125 PHE A O 1
ATOM 940 N N . THR A 1 126 ? 15.102 3.971 -13.160 1.00 97.12 126 THR A N 1
ATOM 941 C CA . THR A 1 126 ? 15.159 5.186 -14.005 1.00 97.12 126 THR A CA 1
ATOM 942 C C . THR A 1 126 ? 16.574 5.727 -14.239 1.00 97.12 126 THR A C 1
ATOM 944 O O . THR A 1 126 ? 16.804 6.399 -15.239 1.00 97.12 126 THR A O 1
ATOM 947 N N . ALA A 1 127 ? 17.526 5.406 -13.359 1.00 95.44 127 ALA A N 1
ATOM 948 C CA . ALA A 1 127 ? 18.935 5.774 -13.479 1.00 95.44 127 ALA A CA 1
ATOM 949 C C . ALA A 1 127 ? 19.809 4.731 -14.210 1.00 95.44 127 ALA A C 1
ATOM 951 O O . ALA A 1 127 ? 21.034 4.814 -14.119 1.00 95.44 127 ALA A O 1
ATOM 952 N N . ASP A 1 128 ? 19.215 3.737 -14.885 1.00 94.19 128 ASP A N 1
ATOM 953 C CA . ASP A 1 128 ? 19.927 2.630 -15.555 1.00 94.19 128 ASP A CA 1
ATOM 954 C C . ASP A 1 128 ? 20.788 1.767 -14.612 1.00 94.19 128 ASP A C 1
ATOM 956 O O . ASP A 1 128 ? 21.720 1.084 -15.035 1.00 94.19 128 ASP A O 1
ATOM 960 N N . GLY A 1 129 ? 20.476 1.772 -13.315 1.00 95.75 129 GLY A N 1
ATOM 961 C CA . GLY A 1 129 ? 21.204 1.014 -12.298 1.00 95.75 129 GLY A CA 1
ATOM 962 C C . GLY A 1 129 ? 20.824 -0.467 -12.225 1.00 95.75 129 GLY A C 1
ATOM 963 O O . GLY A 1 129 ? 21.608 -1.263 -11.711 1.00 95.75 129 GLY A O 1
ATOM 964 N N . ILE A 1 130 ? 19.641 -0.842 -12.725 1.00 97.81 130 ILE A N 1
ATOM 965 C CA . ILE A 1 130 ? 19.131 -2.223 -12.754 1.00 97.81 130 ILE A CA 1
ATOM 966 C C . ILE A 1 130 ? 18.417 -2.529 -14.079 1.00 97.81 130 ILE A C 1
ATOM 968 O O . ILE A 1 130 ? 17.912 -1.623 -14.747 1.00 97.81 130 ILE A O 1
ATOM 972 N N . SER A 1 131 ? 18.381 -3.812 -14.455 1.00 97.38 131 SER A N 1
ATOM 973 C CA . SER A 1 131 ? 17.640 -4.298 -15.627 1.00 97.38 131 SER A CA 1
ATOM 974 C C . SER A 1 131 ? 16.124 -4.212 -15.411 1.00 97.38 131 SER A C 1
ATOM 976 O O . SER A 1 131 ? 15.651 -4.112 -14.274 1.00 97.38 131 SER A O 1
ATOM 978 N N . ALA A 1 132 ? 15.348 -4.270 -16.495 1.00 97.00 132 ALA A N 1
ATOM 979 C CA . ALA A 1 132 ? 13.890 -4.245 -16.412 1.00 97.00 132 ALA A CA 1
ATOM 980 C C . ALA A 1 132 ? 13.333 -5.525 -15.761 1.00 97.00 132 ALA A C 1
ATOM 982 O O . ALA A 1 132 ? 12.375 -5.467 -14.989 1.00 97.00 132 ALA A O 1
ATOM 983 N N . GLU A 1 133 ? 13.966 -6.678 -15.988 1.00 97.50 133 GLU A N 1
ATOM 984 C CA . GLU A 1 133 ? 13.602 -7.944 -15.347 1.00 97.50 133 GLU A CA 1
ATOM 985 C C . GLU A 1 133 ? 13.875 -7.931 -13.840 1.00 97.50 133 GLU A C 1
ATOM 987 O O . GLU A 1 133 ? 13.023 -8.362 -13.054 1.00 97.50 133 GLU A O 1
ATOM 992 N N . ASP A 1 134 ? 15.043 -7.432 -13.425 1.00 98.06 134 ASP A N 1
ATOM 993 C CA . ASP A 1 134 ? 15.408 -7.339 -12.008 1.00 98.06 134 ASP A CA 1
ATOM 994 C C . ASP A 1 134 ? 14.531 -6.322 -11.281 1.00 98.06 134 ASP A C 1
ATOM 996 O O . ASP A 1 134 ? 14.089 -6.588 -10.156 1.00 98.06 134 ASP A O 1
ATOM 1000 N N . PHE A 1 135 ? 14.231 -5.194 -11.933 1.00 98.44 135 PHE A N 1
ATOM 1001 C CA . PHE A 1 135 ? 13.264 -4.218 -11.444 1.00 98.44 135 PHE A CA 1
ATOM 1002 C C . PHE A 1 135 ? 11.896 -4.868 -11.227 1.00 98.44 135 PHE A C 1
ATOM 1004 O O . PHE A 1 135 ? 11.393 -4.841 -10.104 1.00 98.44 135 PHE A O 1
ATOM 1011 N N . ALA A 1 136 ? 11.329 -5.518 -12.248 1.00 98.00 136 ALA A N 1
ATOM 1012 C CA . ALA A 1 136 ? 10.004 -6.127 -12.169 1.00 98.00 136 ALA A CA 1
ATOM 1013 C C . ALA A 1 136 ? 9.905 -7.157 -11.031 1.00 98.00 136 ALA A C 1
ATOM 1015 O O . ALA A 1 136 ? 9.002 -7.090 -10.191 1.00 98.00 136 ALA A O 1
ATOM 1016 N N . ARG A 1 137 ? 10.873 -8.079 -10.941 1.00 98.25 137 ARG A N 1
ATOM 1017 C CA . ARG A 1 137 ? 10.906 -9.109 -9.887 1.00 98.25 137 ARG A CA 1
ATOM 1018 C C . ARG A 1 137 ? 11.021 -8.495 -8.495 1.00 98.25 137 ARG A C 1
ATOM 1020 O O . ARG A 1 137 ? 10.279 -8.885 -7.587 1.00 98.25 137 ARG A O 1
ATOM 1027 N N . SER A 1 138 ? 11.946 -7.553 -8.323 1.00 98.19 138 SER A N 1
ATOM 1028 C CA . SER A 1 138 ? 12.241 -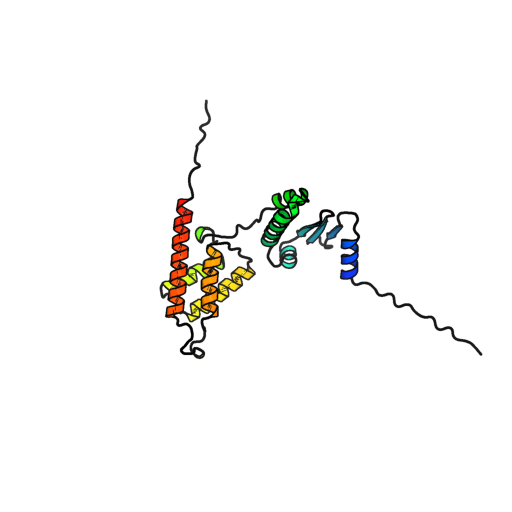6.951 -7.020 1.00 98.19 138 SER A CA 1
ATOM 1029 C C . SER A 1 138 ? 11.116 -6.032 -6.555 1.00 98.19 138 SER A C 1
ATOM 1031 O O . SER A 1 138 ? 10.748 -6.059 -5.381 1.00 98.19 138 SER A O 1
ATOM 1033 N N . TRP A 1 139 ? 10.516 -5.270 -7.469 1.00 98.50 139 TRP A N 1
ATOM 1034 C CA . TRP A 1 139 ? 9.434 -4.345 -7.152 1.00 98.50 139 TRP A CA 1
ATOM 1035 C C . TRP A 1 139 ? 8.156 -5.100 -6.770 1.00 98.50 139 TRP A C 1
ATOM 1037 O O . TRP A 1 139 ? 7.558 -4.809 -5.734 1.00 98.50 139 TRP A O 1
ATOM 1047 N N . LEU A 1 140 ? 7.791 -6.158 -7.508 1.00 98.12 140 LEU A N 1
ATOM 1048 C CA . LEU A 1 140 ? 6.665 -7.031 -7.141 1.00 98.12 140 LEU A CA 1
ATOM 1049 C C . LEU A 1 140 ? 6.902 -7.766 -5.813 1.00 98.12 140 LEU A C 1
ATOM 1051 O O . LEU A 1 140 ? 5.958 -8.011 -5.059 1.00 98.12 140 LEU A O 1
ATOM 1055 N N . ALA A 1 141 ? 8.149 -8.131 -5.499 1.00 98.00 141 ALA A N 1
ATOM 1056 C CA . ALA A 1 141 ? 8.495 -8.683 -4.190 1.00 98.00 141 ALA A CA 1
ATOM 1057 C C . ALA A 1 141 ? 8.316 -7.650 -3.069 1.00 98.00 141 ALA A C 1
ATOM 1059 O O . ALA A 1 141 ? 7.689 -7.960 -2.057 1.00 98.00 141 ALA A O 1
ATOM 1060 N N . ALA A 1 142 ? 8.788 -6.420 -3.273 1.00 97.44 142 ALA A N 1
ATOM 1061 C CA . ALA A 1 142 ? 8.615 -5.330 -2.320 1.00 97.44 142 ALA A CA 1
ATOM 1062 C C . ALA A 1 142 ? 7.133 -4.966 -2.119 1.00 97.44 142 ALA A C 1
ATOM 1064 O O . ALA A 1 142 ? 6.705 -4.753 -0.989 1.00 97.44 142 ALA A O 1
ATOM 1065 N N . ARG A 1 143 ? 6.310 -4.985 -3.175 1.00 95.56 143 ARG A N 1
ATOM 1066 C CA . ARG A 1 143 ? 4.858 -4.774 -3.057 1.00 95.56 143 ARG A CA 1
ATOM 1067 C C . ARG A 1 143 ? 4.173 -5.864 -2.230 1.00 95.56 143 ARG A C 1
ATOM 1069 O O . ARG A 1 143 ? 3.336 -5.550 -1.388 1.00 95.56 143 ARG A O 1
ATOM 1076 N N . ARG A 1 144 ? 4.541 -7.136 -2.429 1.00 95.25 144 ARG A N 1
ATOM 1077 C CA . ARG A 1 144 ? 4.036 -8.246 -1.598 1.00 95.25 144 ARG A CA 1
ATOM 1078 C C . ARG A 1 144 ? 4.437 -8.086 -0.132 1.00 95.25 144 ARG A C 1
ATOM 1080 O O . ARG A 1 144 ? 3.606 -8.306 0.742 1.00 95.25 144 ARG A O 1
ATOM 1087 N N . GLU A 1 145 ? 5.671 -7.662 0.130 1.00 91.56 145 GLU A N 1
ATOM 1088 C CA . GLU A 1 145 ? 6.138 -7.382 1.491 1.00 91.56 145 GLU A CA 1
ATOM 1089 C C . GLU A 1 145 ? 5.377 -6.209 2.126 1.00 91.56 145 GLU A C 1
ATOM 1091 O O . GLU A 1 145 ? 4.982 -6.302 3.283 1.00 91.56 145 GLU A O 1
ATOM 1096 N N . ALA A 1 146 ? 5.095 -5.140 1.375 1.00 89.75 146 ALA A N 1
ATOM 1097 C CA . ALA A 1 146 ? 4.295 -4.015 1.865 1.00 89.75 146 ALA A CA 1
ATOM 1098 C C . ALA A 1 146 ? 2.881 -4.459 2.278 1.00 89.75 146 ALA A C 1
ATOM 1100 O O . ALA A 1 146 ? 2.388 -4.050 3.327 1.00 89.75 146 ALA A O 1
ATOM 1101 N N . MET A 1 147 ? 2.254 -5.352 1.501 1.00 85.81 147 MET A N 1
ATOM 1102 C CA . MET A 1 147 ? 0.962 -5.951 1.861 1.00 85.81 147 MET A CA 1
ATOM 1103 C C . MET A 1 147 ? 1.060 -6.830 3.113 1.00 85.81 147 MET A C 1
ATOM 1105 O O . MET A 1 147 ? 0.190 -6.748 3.974 1.00 85.81 147 MET A O 1
ATOM 1109 N N . HIS A 1 148 ? 2.119 -7.637 3.230 1.00 82.00 148 HIS A N 1
ATOM 1110 C CA . HIS A 1 148 ? 2.369 -8.484 4.401 1.00 82.00 148 HIS A CA 1
ATOM 1111 C C . HIS A 1 148 ? 2.619 -7.662 5.676 1.00 82.00 148 HIS A C 1
ATOM 1113 O O . HIS A 1 148 ? 2.177 -8.040 6.753 1.00 82.00 148 HIS A O 1
ATOM 1119 N N . ARG A 1 149 ? 3.296 -6.516 5.554 1.00 80.88 149 ARG A N 1
ATOM 1120 C CA . ARG A 1 149 ? 3.523 -5.559 6.648 1.00 80.88 149 ARG A CA 1
ATOM 1121 C C . ARG A 1 149 ? 2.338 -4.633 6.910 1.00 80.88 149 ARG A C 1
ATOM 1123 O O . ARG A 1 149 ? 2.437 -3.765 7.768 1.00 80.88 149 ARG A O 1
ATOM 1130 N N . HIS A 1 150 ? 1.248 -4.785 6.159 1.00 80.19 150 HIS A N 1
ATOM 1131 C CA . HIS A 1 150 ? 0.077 -3.914 6.223 1.00 80.19 150 HIS A CA 1
ATOM 1132 C C . HIS A 1 150 ? 0.410 -2.419 6.059 1.00 80.19 150 HIS A C 1
ATOM 1134 O O . HIS A 1 150 ? -0.292 -1.563 6.600 1.00 80.19 150 HIS A O 1
ATOM 1140 N N . GLU A 1 151 ? 1.451 -2.092 5.283 1.00 86.31 151 GLU A N 1
ATOM 1141 C CA . GLU A 1 151 ? 1.848 -0.708 5.024 1.00 86.31 151 GLU A CA 1
ATOM 1142 C C . GLU A 1 151 ? 0.717 0.034 4.310 1.00 86.31 151 GLU A C 1
ATOM 1144 O O . GLU A 1 151 ? 0.199 -0.395 3.273 1.00 86.31 151 GLU A O 1
ATOM 1149 N N . ARG A 1 152 ? 0.308 1.169 4.882 1.00 84.88 152 ARG A N 1
ATOM 1150 C CA . ARG A 1 152 ? -0.861 1.906 4.404 1.00 84.88 152 ARG A CA 1
ATOM 1151 C C . ARG A 1 152 ? -0.445 3.087 3.557 1.00 84.88 152 ARG A C 1
ATOM 1153 O O . ARG A 1 152 ? 0.226 4.004 4.025 1.00 84.88 152 ARG A O 1
ATOM 1160 N N . LEU A 1 153 ? -0.966 3.117 2.340 1.00 87.50 153 LEU A N 1
ATOM 1161 C CA . LEU A 1 153 ? -0.815 4.236 1.425 1.00 87.50 153 LEU A CA 1
ATOM 1162 C C . LEU A 1 153 ? -2.161 4.918 1.210 1.00 87.50 153 LEU A C 1
ATOM 1164 O O . LEU A 1 153 ? -3.229 4.310 1.321 1.00 87.50 153 LEU A O 1
ATOM 1168 N N . ARG A 1 154 ? -2.109 6.207 0.906 1.00 86.56 154 ARG A N 1
ATOM 1169 C CA . ARG A 1 154 ? -3.256 6.962 0.403 1.00 86.56 154 ARG A CA 1
ATOM 1170 C C . ARG A 1 154 ? -2.815 7.829 -0.765 1.00 86.56 154 ARG A C 1
ATOM 1172 O O . ARG A 1 154 ? -1.622 8.006 -1.009 1.00 86.56 154 ARG A O 1
ATOM 1179 N N . ASP A 1 155 ? -3.787 8.390 -1.466 1.00 83.50 155 ASP A N 1
ATOM 1180 C CA . ASP A 1 155 ? -3.499 9.284 -2.579 1.00 83.50 155 ASP A CA 1
ATOM 1181 C C . ASP A 1 155 ? -2.729 10.533 -2.120 1.00 83.50 155 ASP A C 1
ATOM 1183 O O . ASP A 1 155 ? -2.973 11.046 -1.014 1.00 83.50 155 ASP A O 1
ATOM 1187 N N . PRO A 1 156 ? -1.818 11.042 -2.967 1.00 89.69 156 PRO A N 1
ATOM 1188 C CA . PRO A 1 156 ? -1.528 10.595 -4.344 1.00 89.69 156 PRO A CA 1
ATOM 1189 C C . PRO A 1 156 ? -0.562 9.402 -4.460 1.00 89.69 156 PRO A C 1
ATOM 1191 O O . PRO A 1 156 ? -0.497 8.775 -5.514 1.00 89.69 156 PRO A O 1
ATOM 1194 N N . LEU A 1 157 ? 0.175 9.068 -3.397 1.00 92.31 157 LEU A N 1
ATOM 1195 C CA . LEU A 1 157 ? 1.231 8.051 -3.436 1.00 92.31 157 LEU A CA 1
ATOM 1196 C C . LEU A 1 157 ? 0.722 6.664 -3.861 1.00 92.31 157 LEU A C 1
ATOM 1198 O O . LEU A 1 157 ? 1.367 6.017 -4.682 1.00 92.31 157 LEU A O 1
ATOM 1202 N N . SER A 1 158 ? -0.437 6.232 -3.349 1.00 92.50 158 SER A N 1
ATOM 1203 C CA . SER A 1 158 ? -1.035 4.940 -3.733 1.00 92.50 158 SER A CA 1
ATOM 1204 C C . SER A 1 158 ? -1.290 4.865 -5.237 1.00 92.50 158 SER A C 1
ATOM 1206 O O . SER A 1 158 ? -0.827 3.932 -5.885 1.00 92.50 158 SER A O 1
ATOM 1208 N N . ALA A 1 159 ? -1.955 5.878 -5.801 1.00 92.81 159 ALA A N 1
ATOM 1209 C CA . ALA A 1 159 ? -2.281 5.920 -7.222 1.00 92.81 159 ALA A CA 1
ATOM 1210 C C . ALA A 1 159 ? -1.038 5.814 -8.117 1.00 92.81 159 ALA A C 1
ATOM 1212 O O . ALA A 1 159 ? -1.074 5.110 -9.122 1.00 92.81 159 ALA A O 1
ATOM 1213 N N . ILE A 1 160 ? 0.064 6.472 -7.743 1.00 95.75 160 ILE A N 1
ATOM 1214 C CA . ILE A 1 160 ? 1.311 6.433 -8.516 1.00 95.75 160 ILE A CA 1
ATOM 1215 C C . ILE A 1 160 ? 1.936 5.031 -8.499 1.00 95.75 160 ILE A C 1
ATOM 1217 O O . ILE A 1 160 ? 2.305 4.506 -9.549 1.00 95.75 160 ILE A O 1
ATOM 1221 N N . LEU A 1 161 ? 2.031 4.397 -7.325 1.00 96.62 161 LEU A N 1
ATOM 1222 C CA . LEU A 1 161 ? 2.566 3.034 -7.237 1.00 96.62 161 LEU A CA 1
ATOM 1223 C C . LEU A 1 161 ? 1.649 2.015 -7.924 1.00 96.62 161 LEU A C 1
ATOM 1225 O O . LEU A 1 161 ? 2.136 1.033 -8.478 1.00 96.62 161 LEU A O 1
ATOM 1229 N N . ASP A 1 162 ? 0.339 2.253 -7.945 1.00 96.56 162 ASP A N 1
ATOM 1230 C CA . ASP A 1 162 ? -0.599 1.408 -8.682 1.00 96.56 162 ASP A CA 1
ATOM 1231 C C . ASP A 1 162 ? -0.401 1.514 -10.203 1.00 96.56 162 ASP A C 1
ATOM 1233 O O . ASP A 1 162 ? -0.494 0.497 -10.883 1.00 96.56 162 ASP A O 1
ATOM 1237 N N . GLN A 1 163 ? -0.038 2.683 -10.749 1.00 97.75 163 GLN A N 1
ATOM 1238 C CA . GLN A 1 163 ? 0.319 2.797 -12.174 1.00 97.75 163 GLN A CA 1
ATOM 1239 C C . GLN A 1 163 ? 1.546 1.954 -12.534 1.00 97.75 163 GLN A C 1
ATOM 1241 O O . GLN A 1 163 ? 1.553 1.284 -13.565 1.00 97.75 163 GLN A O 1
ATOM 1246 N N . VAL A 1 164 ? 2.566 1.942 -11.671 1.00 97.88 164 VAL A N 1
ATOM 1247 C CA . VAL A 1 164 ? 3.739 1.072 -11.860 1.00 97.88 164 VAL A CA 1
ATOM 1248 C C . VAL A 1 164 ? 3.333 -0.398 -11.798 1.00 97.88 164 VAL A C 1
ATOM 1250 O O . VAL A 1 164 ? 3.780 -1.192 -12.620 1.00 97.88 164 VAL A O 1
ATOM 1253 N N . PHE A 1 165 ? 2.455 -0.762 -10.861 1.00 97.88 165 PHE A N 1
ATOM 1254 C CA . PHE A 1 165 ? 1.937 -2.123 -10.769 1.00 97.88 165 PHE A CA 1
ATOM 1255 C C . PHE A 1 165 ? 1.207 -2.555 -12.047 1.00 97.88 165 PHE A C 1
ATOM 1257 O O . PHE A 1 165 ? 1.485 -3.642 -12.540 1.00 97.88 165 PHE A O 1
ATOM 1264 N N . TYR A 1 166 ? 0.331 -1.717 -12.608 1.00 97.44 166 TYR A N 1
ATOM 1265 C CA . TYR A 1 166 ? -0.373 -2.046 -13.852 1.00 97.44 166 TYR A CA 1
ATOM 1266 C C . TYR A 1 166 ? 0.580 -2.194 -15.040 1.00 97.44 166 TYR A C 1
ATOM 1268 O O . TYR A 1 166 ? 0.436 -3.130 -15.817 1.00 97.44 166 TYR A O 1
ATOM 1276 N N . ALA A 1 167 ? 1.602 -1.341 -15.140 1.00 97.19 167 ALA A N 1
ATOM 1277 C CA . ALA A 1 167 ? 2.627 -1.495 -16.171 1.00 97.19 167 ALA A CA 1
ATOM 1278 C C . ALA A 1 167 ? 3.393 -2.821 -16.033 1.00 97.19 167 ALA A C 1
ATOM 1280 O O . ALA A 1 167 ? 3.700 -3.471 -17.025 1.00 97.19 167 ALA A O 1
ATOM 1281 N N . LEU A 1 168 ? 3.675 -3.247 -14.798 1.00 97.25 168 LEU A N 1
ATOM 1282 C CA . LEU A 1 168 ? 4.322 -4.531 -14.530 1.00 97.25 168 LEU A CA 1
ATOM 1283 C C . LEU A 1 168 ? 3.411 -5.740 -14.782 1.00 97.25 168 LEU A C 1
ATOM 1285 O O . LEU A 1 168 ? 3.930 -6.813 -15.070 1.00 97.25 168 LEU A O 1
ATOM 1289 N N . ASP A 1 169 ? 2.091 -5.583 -14.675 1.00 94.25 169 ASP A N 1
ATOM 1290 C CA . ASP A 1 169 ? 1.112 -6.629 -15.007 1.00 94.25 169 ASP A CA 1
ATOM 1291 C C . ASP A 1 169 ? 1.051 -6.882 -16.525 1.00 94.25 169 ASP A C 1
ATOM 1293 O O . ASP A 1 169 ? 0.886 -8.016 -16.968 1.00 94.25 169 ASP A O 1
ATOM 1297 N N . GLU A 1 170 ? 1.265 -5.834 -17.326 1.00 93.88 170 GLU A N 1
ATOM 1298 C CA . GLU A 1 170 ? 1.366 -5.909 -18.790 1.00 93.88 170 GLU A CA 1
ATOM 1299 C C . GLU A 1 170 ? 2.770 -6.307 -19.291 1.00 93.88 170 GLU A C 1
ATOM 1301 O O . GLU A 1 170 ? 2.944 -6.647 -20.462 1.00 93.88 170 GLU A O 1
ATOM 1306 N N . TYR A 1 171 ? 3.788 -6.271 -18.428 1.00 96.06 171 TYR A N 1
ATOM 1307 C CA . TYR A 1 171 ? 5.174 -6.546 -18.800 1.00 96.06 171 TYR A CA 1
ATOM 1308 C C . TYR A 1 171 ? 5.553 -8.020 -18.611 1.00 96.06 171 TYR A C 1
ATOM 1310 O O . TYR A 1 171 ? 5.588 -8.556 -17.499 1.00 96.06 171 TYR A O 1
ATOM 1318 N N . VAL A 1 172 ? 5.948 -8.679 -19.702 1.00 96.62 172 VAL A N 1
ATOM 1319 C CA . VAL A 1 172 ? 6.433 -10.062 -19.659 1.00 96.62 172 VAL A CA 1
ATOM 1320 C C . VAL A 1 172 ? 7.882 -10.098 -19.162 1.00 96.62 172 VAL A C 1
ATOM 1322 O O . VAL A 1 172 ? 8.834 -9.770 -19.869 1.00 96.62 172 VAL A O 1
ATOM 1325 N N . ILE A 1 173 ? 8.059 -10.541 -17.915 1.00 94.88 173 ILE A N 1
ATOM 1326 C CA . ILE A 1 173 ? 9.360 -10.546 -17.226 1.00 94.88 173 ILE A CA 1
ATOM 1327 C C . ILE A 1 173 ? 10.394 -11.445 -17.917 1.00 94.88 173 ILE A C 1
ATOM 1329 O O . ILE A 1 173 ? 11.572 -11.107 -17.906 1.00 94.88 173 ILE A O 1
ATOM 1333 N N . ASP A 1 174 ? 10.001 -12.593 -18.474 1.00 92.62 174 ASP A N 1
ATOM 1334 C CA . ASP A 1 174 ? 10.933 -13.502 -19.156 1.00 92.62 174 ASP A CA 1
ATOM 1335 C C . ASP A 1 174 ? 11.108 -13.088 -20.628 1.00 92.62 174 ASP A C 1
ATOM 1337 O O . ASP A 1 174 ? 10.160 -13.227 -21.403 1.00 92.62 174 ASP A O 1
ATOM 1341 N N . PRO A 1 175 ? 12.302 -12.632 -21.055 1.00 88.12 175 PRO A N 1
ATOM 1342 C CA . PRO A 1 175 ? 12.533 -12.224 -22.440 1.00 88.12 175 PRO A CA 1
ATOM 1343 C C . PRO A 1 175 ? 12.290 -13.345 -23.452 1.00 88.12 175 PRO A C 1
ATOM 1345 O O . PRO A 1 175 ? 11.955 -13.071 -24.600 1.00 88.12 175 PRO A O 1
ATOM 1348 N N . GLY A 1 176 ? 12.458 -14.609 -23.045 1.00 91.44 176 GLY A N 1
ATOM 1349 C CA . GLY A 1 176 ? 12.222 -15.766 -23.908 1.00 91.44 176 GLY A CA 1
ATOM 1350 C C . GLY A 1 176 ? 10.743 -16.043 -24.182 1.00 91.44 176 GLY A C 1
ATOM 1351 O O . GLY A 1 176 ? 10.442 -16.861 -25.049 1.00 91.44 176 GLY A O 1
ATOM 1352 N N . LEU A 1 177 ? 9.839 -15.384 -23.452 1.00 92.44 177 LEU A N 1
ATOM 1353 C CA . LEU A 1 177 ? 8.387 -15.504 -23.596 1.00 92.44 177 LEU A CA 1
ATOM 1354 C C . LEU A 1 177 ? 7.741 -14.252 -24.203 1.00 92.44 177 LEU A C 1
ATOM 1356 O O . LEU A 1 177 ? 6.521 -14.229 -24.318 1.00 92.44 177 LEU A O 1
ATOM 1360 N N . ARG A 1 178 ? 8.532 -13.228 -24.559 1.00 93.06 178 ARG A N 1
ATOM 1361 C CA . ARG A 1 178 ? 8.020 -11.980 -25.137 1.00 93.06 178 ARG A CA 1
ATOM 1362 C C . ARG A 1 178 ? 7.640 -12.148 -26.601 1.00 93.06 178 ARG A C 1
ATOM 1364 O O . ARG A 1 178 ? 8.459 -12.579 -27.418 1.00 93.06 178 ARG A O 1
ATOM 1371 N N . ASP A 1 179 ? 6.440 -11.700 -26.926 1.00 92.62 179 ASP A N 1
ATOM 1372 C CA . ASP A 1 179 ? 5.970 -11.470 -28.282 1.00 92.62 179 ASP A CA 1
ATOM 1373 C C . ASP A 1 179 ? 6.297 -10.039 -28.748 1.00 92.62 179 ASP A C 1
ATOM 1375 O O . ASP A 1 179 ? 6.668 -9.157 -27.974 1.00 92.62 179 ASP A O 1
ATOM 1379 N N . ALA A 1 180 ? 6.183 -9.792 -30.057 1.00 88.81 180 ALA A N 1
ATOM 1380 C CA . ALA A 1 180 ? 6.531 -8.498 -30.656 1.00 88.81 180 ALA A CA 1
ATOM 1381 C C . ALA A 1 180 ? 5.607 -7.340 -30.231 1.00 88.81 180 ALA A C 1
ATOM 1383 O O . ALA A 1 180 ? 6.004 -6.180 -30.346 1.00 88.81 180 ALA A O 1
ATOM 1384 N N . ASP A 1 181 ? 4.396 -7.662 -29.774 1.00 91.06 181 ASP A N 1
ATOM 1385 C CA . ASP A 1 181 ? 3.394 -6.696 -29.319 1.00 91.06 181 ASP A CA 1
ATOM 1386 C C . ASP A 1 181 ? 3.458 -6.450 -27.798 1.00 91.06 181 ASP A C 1
ATOM 1388 O O . ASP A 1 181 ? 2.743 -5.583 -27.292 1.00 91.06 181 ASP A O 1
ATOM 1392 N N . ASP A 1 182 ? 4.311 -7.184 -27.069 1.00 93.94 182 ASP A N 1
ATOM 1393 C CA . ASP A 1 182 ? 4.470 -7.019 -25.625 1.00 93.94 182 ASP A CA 1
ATOM 1394 C C . ASP A 1 182 ? 5.203 -5.722 -25.271 1.00 93.94 182 ASP A C 1
ATOM 1396 O O . ASP A 1 182 ? 5.992 -5.165 -26.043 1.00 93.94 182 ASP A O 1
ATOM 1400 N N . MET A 1 183 ? 4.972 -5.256 -24.042 1.00 95.81 183 MET A N 1
ATOM 1401 C CA . MET A 1 183 ? 5.653 -4.086 -23.508 1.00 95.81 183 MET A CA 1
ATOM 1402 C C . MET A 1 183 ? 7.173 -4.287 -23.492 1.00 95.81 183 MET A C 1
ATOM 1404 O O . MET A 1 183 ? 7.704 -5.244 -22.929 1.00 95.81 183 MET A O 1
ATOM 1408 N N . THR A 1 184 ? 7.881 -3.328 -24.078 1.00 96.06 184 THR A N 1
ATOM 1409 C CA . THR A 1 184 ? 9.345 -3.288 -24.094 1.00 96.06 184 THR A CA 1
ATOM 1410 C C . THR A 1 184 ? 9.914 -2.685 -22.808 1.00 96.06 184 THR A C 1
ATOM 1412 O O . THR A 1 184 ? 9.265 -1.876 -22.142 1.00 96.06 184 THR A O 1
ATOM 1415 N N . ASP A 1 185 ? 11.173 -3.000 -22.499 1.00 96.38 185 ASP A N 1
ATOM 1416 C CA . ASP A 1 185 ? 11.917 -2.427 -21.367 1.00 96.38 185 ASP A CA 1
ATOM 1417 C C . ASP A 1 185 ? 11.919 -0.892 -21.389 1.00 96.38 185 ASP A C 1
ATOM 1419 O O . ASP A 1 185 ? 11.822 -0.248 -20.345 1.00 96.38 185 ASP A O 1
ATOM 1423 N N . GLU A 1 186 ? 12.009 -0.303 -22.586 1.00 95.81 186 GLU A N 1
ATOM 1424 C CA . GLU A 1 186 ? 12.015 1.147 -22.784 1.00 95.81 186 GLU A CA 1
ATOM 1425 C C . GLU A 1 186 ? 10.642 1.761 -22.485 1.00 95.81 186 GLU A C 1
ATOM 1427 O O . GLU A 1 186 ? 10.552 2.795 -21.828 1.00 95.81 186 GLU A O 1
ATOM 1432 N N . GLN A 1 187 ? 9.556 1.102 -22.903 1.00 96.75 187 GLN A N 1
ATOM 1433 C CA . GLN A 1 187 ? 8.196 1.539 -22.572 1.00 96.75 187 GLN A CA 1
ATOM 1434 C C . GLN A 1 187 ? 7.935 1.449 -21.067 1.00 96.75 187 GLN A C 1
ATOM 1436 O O . GLN A 1 187 ? 7.416 2.402 -20.483 1.00 96.75 187 GLN A O 1
ATOM 1441 N N . LEU A 1 188 ? 8.352 0.355 -20.422 1.00 97.75 188 LEU A N 1
ATOM 1442 C CA . LEU A 1 188 ? 8.252 0.221 -18.969 1.00 97.75 188 LEU A CA 1
ATOM 1443 C C . LEU A 1 188 ? 9.041 1.336 -18.264 1.00 97.75 188 LEU A C 1
ATOM 1445 O O . LEU A 1 188 ? 8.529 1.991 -17.355 1.00 97.75 188 LEU A O 1
ATOM 1449 N N . ARG A 1 189 ? 10.272 1.603 -18.709 1.00 97.75 189 ARG A N 1
ATOM 1450 C CA . ARG A 1 189 ? 11.127 2.671 -18.173 1.00 97.75 189 ARG A CA 1
ATOM 1451 C C . ARG A 1 189 ? 10.524 4.053 -18.348 1.00 97.75 189 ARG A C 1
ATOM 1453 O O . ARG A 1 189 ? 10.601 4.860 -17.419 1.00 97.75 189 ARG A O 1
ATOM 1460 N N . GLN A 1 190 ? 9.902 4.320 -19.491 1.00 97.75 190 GLN A N 1
ATOM 1461 C CA . GLN A 1 190 ? 9.197 5.570 -19.740 1.00 97.75 190 GLN A CA 1
ATOM 1462 C C . GLN A 1 190 ? 8.056 5.760 -18.731 1.00 97.75 190 GLN A C 1
ATOM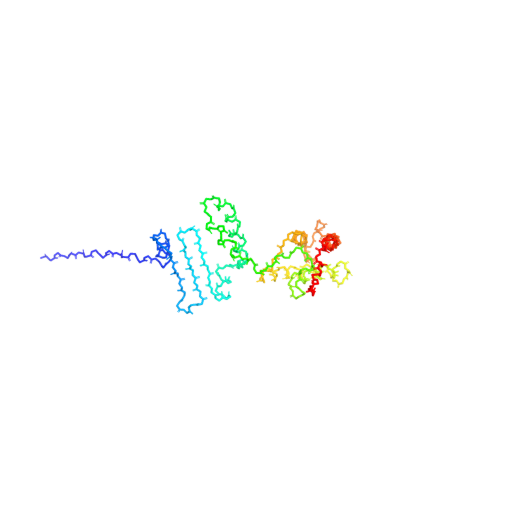 1464 O O . GLN A 1 190 ? 7.991 6.803 -18.080 1.00 97.75 190 GLN A O 1
ATOM 1469 N N . ILE A 1 191 ? 7.224 4.733 -18.516 1.00 97.62 191 ILE A N 1
ATOM 1470 C CA . ILE A 1 191 ? 6.121 4.788 -17.542 1.00 97.62 191 ILE A CA 1
ATOM 1471 C C . ILE A 1 191 ? 6.655 5.032 -16.125 1.00 97.62 191 ILE A C 1
ATOM 1473 O O . ILE A 1 191 ? 6.168 5.921 -15.422 1.00 97.62 191 ILE A O 1
ATOM 1477 N N . VAL A 1 192 ? 7.680 4.287 -15.697 1.00 97.69 192 VAL A N 1
ATOM 1478 C CA . VAL A 1 192 ? 8.271 4.461 -14.358 1.00 97.69 192 VAL A CA 1
ATOM 1479 C C . VAL A 1 192 ? 8.896 5.850 -14.209 1.00 97.69 192 VAL A C 1
ATOM 1481 O O . VAL A 1 192 ? 8.747 6.473 -13.160 1.00 97.69 192 VAL A O 1
ATOM 1484 N N . SER A 1 193 ? 9.531 6.383 -15.254 1.00 97.25 193 SER A N 1
ATOM 1485 C CA . SER A 1 193 ? 10.098 7.738 -15.250 1.00 97.25 193 SER A CA 1
ATOM 1486 C C . SER A 1 193 ? 9.019 8.809 -15.089 1.00 97.25 193 SER A C 1
ATOM 1488 O O . SER A 1 193 ? 9.185 9.737 -14.294 1.00 97.25 193 SER A O 1
ATOM 1490 N N . GLU A 1 194 ? 7.888 8.669 -15.782 1.00 97.44 194 GLU A N 1
ATOM 1491 C CA . GLU A 1 194 ? 6.731 9.556 -15.625 1.00 97.44 194 GLU A CA 1
ATOM 1492 C C . GLU A 1 194 ? 6.178 9.517 -14.194 1.00 97.44 194 GLU A C 1
ATOM 1494 O O . GLU A 1 194 ? 5.914 10.568 -13.601 1.00 97.44 194 GLU A O 1
ATOM 1499 N N . GLN A 1 195 ? 6.083 8.326 -13.600 1.00 96.88 195 GLN A N 1
ATOM 1500 C CA . GLN A 1 195 ? 5.649 8.162 -12.212 1.00 96.88 195 GLN A CA 1
ATOM 1501 C C . GLN A 1 195 ? 6.652 8.760 -11.209 1.00 96.88 195 GLN A C 1
ATOM 1503 O O . GLN A 1 195 ? 6.248 9.451 -10.271 1.00 96.88 195 GLN A O 1
ATOM 1508 N N . SER A 1 196 ? 7.958 8.591 -11.426 1.00 93.88 196 SER A N 1
ATOM 1509 C CA . SER A 1 196 ? 9.008 9.230 -10.617 1.00 93.88 196 SER A CA 1
ATOM 1510 C C . SER A 1 196 ? 8.940 10.761 -10.688 1.00 93.88 196 SER A C 1
ATOM 1512 O O . SER A 1 196 ? 9.095 11.450 -9.675 1.00 93.88 196 SER A O 1
ATOM 1514 N N . LEU A 1 197 ? 8.631 11.321 -11.862 1.00 93.56 197 LEU A N 1
ATOM 1515 C CA . LEU A 1 197 ? 8.410 12.760 -12.023 1.00 93.56 197 LEU A CA 1
ATOM 1516 C C . LEU A 1 197 ? 7.147 13.238 -11.293 1.00 93.56 197 LEU A C 1
ATOM 1518 O O . LEU A 1 197 ? 7.179 14.306 -10.671 1.00 93.56 197 LEU A O 1
ATOM 1522 N N . ALA A 1 198 ? 6.063 12.456 -11.320 1.00 92.44 198 ALA A N 1
ATOM 1523 C CA . ALA A 1 198 ? 4.845 12.749 -10.566 1.00 92.44 198 ALA A CA 1
ATOM 1524 C C . ALA A 1 198 ? 5.113 12.775 -9.050 1.00 92.44 198 ALA A C 1
ATOM 1526 O O . ALA A 1 198 ? 4.716 13.727 -8.374 1.00 92.44 198 ALA A O 1
ATOM 1527 N N . LEU A 1 199 ? 5.888 11.817 -8.523 1.00 91.62 199 LEU A N 1
ATOM 1528 C CA . LEU A 1 199 ? 6.318 11.809 -7.115 1.00 91.62 199 LEU A CA 1
ATOM 1529 C C . LEU A 1 199 ? 7.114 13.071 -6.752 1.00 91.62 199 LEU A C 1
ATOM 1531 O O . LEU A 1 199 ? 6.860 13.704 -5.723 1.00 91.62 199 LEU A O 1
ATOM 1535 N N . ALA A 1 200 ? 8.048 13.480 -7.614 1.00 88.00 200 ALA A N 1
ATOM 1536 C CA . ALA A 1 200 ? 8.846 14.686 -7.405 1.00 88.00 200 ALA A CA 1
ATOM 1537 C C . ALA A 1 200 ? 8.014 15.983 -7.493 1.00 88.00 200 ALA A C 1
ATOM 1539 O O . ALA A 1 200 ? 8.350 16.995 -6.867 1.00 88.00 200 ALA A O 1
ATOM 1540 N N . ALA A 1 201 ? 6.937 16.002 -8.282 1.00 85.56 201 ALA A N 1
ATOM 1541 C CA . ALA A 1 201 ? 5.994 17.118 -8.324 1.00 85.56 201 ALA A CA 1
ATOM 1542 C C . ALA A 1 201 ? 5.171 17.214 -7.027 1.00 85.56 201 ALA A C 1
ATOM 1544 O O . ALA A 1 201 ? 5.054 18.301 -6.456 1.00 85.56 201 ALA A O 1
ATOM 1545 N N . GLU A 1 202 ? 4.686 16.086 -6.507 1.00 81.44 202 GLU A N 1
ATOM 1546 C CA . GLU A 1 202 ? 3.932 16.033 -5.248 1.00 81.44 202 GLU A CA 1
ATOM 1547 C C . GLU A 1 202 ? 4.765 16.475 -4.037 1.00 81.44 202 GLU A C 1
ATOM 1549 O O . GLU A 1 202 ? 4.306 17.273 -3.212 1.00 81.44 202 GLU A O 1
ATOM 1554 N N . ALA A 1 203 ? 6.030 16.051 -3.962 1.00 75.06 203 ALA A N 1
ATOM 1555 C CA . ALA A 1 203 ? 6.939 16.465 -2.892 1.00 75.06 203 ALA A CA 1
ATOM 1556 C C . ALA A 1 203 ? 7.120 17.997 -2.831 1.00 75.06 203 ALA A C 1
ATOM 1558 O O . ALA A 1 203 ? 7.157 18.584 -1.746 1.00 75.06 203 ALA A O 1
ATOM 1559 N N . ARG A 1 204 ? 7.158 18.666 -3.993 1.00 73.31 204 ARG A N 1
ATOM 1560 C CA . ARG A 1 204 ? 7.265 20.134 -4.092 1.00 73.31 204 ARG A CA 1
ATOM 1561 C C . ARG A 1 204 ? 5.983 20.846 -3.655 1.00 73.31 204 ARG A C 1
ATOM 1563 O O . ARG A 1 204 ? 6.057 21.884 -3.000 1.00 73.31 204 ARG A O 1
ATOM 1570 N N . THR A 1 205 ? 4.820 20.275 -3.955 1.00 66.25 205 THR A N 1
ATOM 1571 C CA . THR A 1 205 ? 3.514 20.840 -3.578 1.00 66.25 205 THR A CA 1
ATOM 1572 C C . THR A 1 205 ? 3.239 20.692 -2.077 1.00 66.25 205 THR A C 1
ATOM 1574 O O . THR A 1 205 ? 2.694 21.606 -1.454 1.00 66.25 205 THR A O 1
ATOM 1577 N N . CYS A 1 206 ? 3.661 19.584 -1.460 1.00 57.34 206 CYS A N 1
ATOM 1578 C CA . CYS A 1 206 ? 3.489 19.366 -0.022 1.00 57.34 206 CYS A CA 1
ATOM 1579 C C . CYS A 1 206 ? 4.485 20.185 0.823 1.00 57.34 206 CYS A C 1
ATOM 1581 O O . CYS A 1 206 ? 4.106 20.714 1.870 1.00 57.34 206 CYS A O 1
ATOM 1583 N N . GLY A 1 207 ? 5.723 20.367 0.344 1.00 49.31 207 GLY A N 1
ATOM 1584 C CA . GLY A 1 207 ? 6.731 21.215 0.995 1.00 49.31 207 GLY A CA 1
ATOM 1585 C C . GLY A 1 207 ? 6.347 22.699 1.065 1.00 49.31 207 GLY A C 1
ATOM 1586 O O . GLY A 1 207 ? 6.707 23.382 2.019 1.00 49.31 207 GLY A O 1
ATOM 1587 N N . ALA A 1 208 ? 5.545 23.195 0.118 1.00 44.56 208 ALA A N 1
ATOM 1588 C CA . ALA A 1 208 ? 5.070 24.581 0.111 1.00 44.56 208 ALA A CA 1
ATOM 1589 C C . ALA A 1 208 ? 3.924 24.867 1.108 1.00 44.56 208 ALA A C 1
ATOM 1591 O O . ALA A 1 208 ? 3.558 26.026 1.300 1.00 44.56 208 ALA A O 1
ATOM 1592 N N . ARG A 1 209 ? 3.329 23.839 1.736 1.00 42.53 209 ARG A N 1
ATOM 1593 C CA . ARG A 1 209 ? 2.117 23.982 2.568 1.00 42.53 209 ARG A CA 1
ATOM 1594 C C . ARG A 1 209 ? 2.377 24.057 4.077 1.00 42.53 209 ARG A C 1
ATOM 1596 O O . ARG A 1 209 ? 1.431 24.272 4.833 1.00 42.53 209 ARG A O 1
ATOM 1603 N N . VAL A 1 210 ? 3.620 23.905 4.534 1.00 41.75 210 VAL A N 1
ATOM 1604 C CA . VAL A 1 210 ? 3.973 23.991 5.961 1.00 41.75 210 VAL A CA 1
ATOM 1605 C C . VAL A 1 210 ? 4.641 25.336 6.247 1.00 41.75 210 VAL A C 1
ATOM 1607 O O . VAL A 1 210 ? 5.805 25.514 5.920 1.00 41.75 210 VAL A O 1
ATOM 1610 N N . LEU A 1 211 ? 3.855 26.271 6.802 1.00 40.62 211 LEU A N 1
ATOM 1611 C CA . LEU A 1 211 ? 4.131 27.288 7.845 1.00 40.62 211 LEU A CA 1
ATOM 1612 C C . LEU A 1 211 ? 3.005 28.351 7.758 1.00 40.62 211 LEU A C 1
ATOM 1614 O O . LEU A 1 211 ? 2.813 28.944 6.698 1.00 40.62 211 LEU A O 1
ATOM 1618 N N . PRO A 1 212 ? 2.221 28.582 8.833 1.00 39.44 212 PRO A N 1
ATOM 1619 C CA . PRO A 1 212 ? 2.719 29.428 9.920 1.00 39.44 212 PRO A CA 1
ATOM 1620 C C . PRO A 1 212 ? 2.337 28.914 11.318 1.00 39.44 212 PRO A C 1
ATOM 1622 O O . PRO A 1 212 ? 1.212 28.477 11.552 1.00 39.44 212 PRO A O 1
ATOM 1625 N N . GLY A 1 213 ? 3.255 29.018 12.280 1.00 38.22 213 GLY A N 1
ATOM 1626 C CA . GLY A 1 213 ? 2.926 28.646 13.654 1.00 38.22 213 GLY A CA 1
ATOM 1627 C C . GLY A 1 213 ? 4.041 28.730 14.688 1.00 38.22 213 GLY A C 1
ATOM 1628 O O . GLY A 1 213 ? 4.004 27.953 15.629 1.00 38.22 213 GLY A O 1
ATOM 1629 N N . GLU A 1 214 ? 5.002 29.650 14.569 1.00 38.56 214 GLU A N 1
ATOM 1630 C CA . GLU A 1 214 ? 5.829 30.029 15.724 1.00 38.56 214 GLU A CA 1
ATOM 1631 C C . GLU A 1 214 ? 5.481 31.453 16.164 1.00 38.56 214 GLU A C 1
ATOM 1633 O O . GLU A 1 214 ? 6.164 32.422 15.845 1.00 38.56 214 GLU A O 1
ATOM 1638 N N . ALA A 1 215 ? 4.389 31.583 16.918 1.00 38.88 215 ALA A N 1
ATOM 1639 C CA . ALA A 1 215 ? 4.226 32.703 17.833 1.00 38.88 215 ALA A CA 1
ATOM 1640 C C . ALA A 1 215 ? 4.796 32.266 19.187 1.00 38.88 215 ALA A C 1
ATOM 1642 O O . ALA A 1 215 ? 4.136 31.578 19.964 1.00 38.88 215 ALA A O 1
ATOM 1643 N N . LYS A 1 216 ? 6.051 32.642 19.456 1.00 39.03 216 LYS A N 1
ATOM 1644 C CA . LYS A 1 216 ? 6.623 32.588 20.804 1.00 39.03 216 LYS A CA 1
ATOM 1645 C C . LYS A 1 216 ? 5.821 33.529 21.701 1.00 39.03 216 LYS A C 1
ATOM 1647 O O . LYS A 1 216 ? 5.898 34.744 21.543 1.00 39.03 216 LYS A O 1
ATOM 1652 N N . ALA A 1 217 ? 5.068 32.966 22.640 1.00 40.53 217 ALA A N 1
ATOM 1653 C CA . ALA A 1 217 ? 4.570 33.705 23.787 1.00 40.53 217 ALA A CA 1
ATOM 1654 C C . ALA A 1 217 ? 5.743 33.938 24.751 1.00 40.53 217 ALA A C 1
ATOM 1656 O O . ALA A 1 217 ? 6.275 33.003 25.347 1.00 40.53 217 ALA A O 1
ATOM 1657 N N . THR A 1 218 ? 6.173 35.188 24.863 1.00 47.47 218 THR A N 1
ATOM 1658 C CA . THR A 1 218 ? 6.999 35.680 25.966 1.00 47.47 218 THR A CA 1
ATOM 1659 C C . THR A 1 218 ? 6.174 35.637 27.258 1.00 47.47 218 THR A C 1
ATOM 1661 O O . THR A 1 218 ? 5.029 36.096 27.240 1.00 47.47 218 THR A O 1
ATOM 1664 N N . PRO A 1 219 ? 6.704 35.134 28.386 1.00 53.69 219 PRO A N 1
ATOM 1665 C CA . PRO A 1 219 ? 6.094 35.379 29.683 1.00 53.69 219 PRO A CA 1
ATOM 1666 C C . PRO A 1 219 ? 6.428 36.814 30.110 1.00 53.69 219 PRO A C 1
ATOM 1668 O O . PRO A 1 219 ? 7.583 37.232 30.033 1.00 53.69 219 PRO A O 1
ATOM 1671 N N . GLY A 1 220 ? 5.399 37.577 30.476 1.00 56.22 220 GLY A N 1
ATOM 1672 C CA . GLY A 1 220 ? 5.545 38.910 31.051 1.00 56.22 220 GLY A CA 1
ATOM 1673 C C . GLY A 1 220 ? 5.969 38.845 32.517 1.00 56.22 220 GLY A C 1
ATOM 1674 O O . GLY A 1 220 ? 5.487 37.981 33.251 1.00 56.22 220 GLY A O 1
ATOM 1675 N N . ASP A 1 221 ? 6.850 39.773 32.885 1.00 45.81 221 ASP A N 1
ATOM 1676 C CA . ASP A 1 221 ? 7.003 40.319 34.239 1.00 45.81 221 ASP A CA 1
ATOM 1677 C C . ASP A 1 221 ? 5.968 41.434 34.473 1.00 45.81 221 ASP A C 1
ATOM 1679 O O . ASP A 1 221 ? 5.674 42.180 33.503 1.00 45.81 221 ASP A O 1
#

Organism: NCBI:txid1775135

Secondary structure (DSSP, 8-state):
----------------HHHHHHHHHHH-SS-EEEE-TTSSEEEEE-TTS-EEEEE-HHHHHHH-TT-HHHHHHHHHHHHHHHTTS-HHHHHHHHH---SS--B-SGGGS-TTSHHHHHHHHHHHHHTTSS-HHHHHHHHHHHHHHHHHTT--B-TTHHHHHHHHHHHHHHS-S-GGG--TTSPPHHHHHHHHHHHHHHHHHHHHHHHTT--------PPP-

Sequence (221 aa):
MCGTAKAEVAAVEVATVEETLTRHIRTAEGPLLIALPDLSGALLVTHEGYALLAGTDAFLDHSVPEGTDKAIVDFRRYAARTGRRNPTLRAVADAFRPSEWAWASTSQVAPESATANQLSLMEAFTADGISAEDFARSWLAARREAMHRHERLRDPLSAILDQVFYALDEYVIDPGLRDADDMTDEQLRQIVSEQSLALAAEARTCGARVLPGEAKATPGD

Foldseek 3Di:
DDDDDDDDDPDDPDDDPVRVVVVCLVPPPAWDWDADPVRQKIWIRGPLGDIDIDHHPVVQCVVPVLGPLVVLVVLCVVCVVCVVPPVVSNVVSVVDHRPDDADAAPVNDDCPALLVVLLVLLVCLLVVNDFLLCSLVSNVVSVVRCSVVSRGHDPPSVVLSVQLVVLSVQADSDPVPDDPPGDDSVNSSVSSVVSNVVNVVVVVVVVVPDDDDPPDDDDDD

pLDDT: mean 80.98, std 18.55, range [34.19, 98.5]

InterPro domains:
  IPR015287 Colicin D immunity protein domain [PF09204] (119-194)
  IPR036471 Colicin D superfamily [G3DSA:1.20.120.650] (116-198)

Radius of gyration: 27.48 Å; chains: 1; bounding box: 66×105×65 Å